Protein AF-A0AAW0MU62-F1 (afdb_monomer_lite)

Sequence (252 aa):
MSLCCSWCKFQVSEKLSIAADTELKINQAREEYRPVASRGSILYFLIVEMSVVNVMYQTSLRQFLGLFHSSMKKSARSPVTAKRISNIIGFLTHHVFCYTCRGLYEEHKLLFTLLLALKIDLQDKLISQQEVLTFVKGGASLDLNSVEPKPKRWILDQTWLNLVQLSSLTPFSSILKQVSQGERWWKAWFDLPAPEEAALPDGYENLDPFRRLLLVRSWCPDGPSLRLGVTSVLRWALPSRGPGAGPGDSLV

Structure (mmCIF, N/CA/C/O backbone):
data_AF-A0AAW0MU62-F1
#
_entry.id   AF-A0AAW0MU62-F1
#
loop_
_atom_site.group_PDB
_atom_site.id
_atom_site.type_symbol
_atom_site.label_atom_id
_atom_site.label_alt_id
_atom_site.label_comp_id
_atom_site.label_asym_id
_atom_site.label_entity_id
_atom_site.label_seq_id
_atom_site.pdbx_PDB_ins_code
_atom_site.Cartn_x
_atom_site.Cartn_y
_atom_site.Cartn_z
_atom_site.occupancy
_atom_site.B_iso_or_equiv
_atom_site.auth_seq_id
_atom_site.auth_comp_id
_atom_site.auth_asym_id
_atom_site.auth_atom_id
_atom_site.pdbx_PDB_model_num
ATOM 1 N N . MET A 1 1 ? 29.458 22.205 -55.937 1.00 55.59 1 MET A N 1
ATOM 2 C CA . MET A 1 1 ? 29.179 22.535 -54.514 1.00 55.59 1 MET A CA 1
ATOM 3 C C . MET A 1 1 ? 27.687 22.548 -54.156 1.00 55.59 1 MET A C 1
ATOM 5 O O . MET A 1 1 ? 27.362 22.103 -53.063 1.00 55.59 1 MET A O 1
ATOM 9 N N . SER A 1 2 ? 26.770 22.977 -55.035 1.00 61.38 2 SER A N 1
ATOM 10 C CA . SER A 1 2 ? 25.318 23.051 -54.749 1.00 61.38 2 SER A CA 1
ATOM 11 C C . SER A 1 2 ? 24.634 21.695 -54.491 1.00 61.38 2 SER A C 1
ATOM 13 O O . SER A 1 2 ? 23.850 21.575 -53.554 1.00 61.38 2 SER A O 1
ATOM 15 N N . LEU A 1 3 ? 24.973 20.655 -55.262 1.00 61.00 3 LEU A N 1
ATOM 16 C CA . LEU A 1 3 ? 24.385 19.310 -55.125 1.00 61.00 3 LEU A CA 1
ATOM 17 C C . LEU A 1 3 ? 24.747 18.615 -53.800 1.00 61.00 3 LEU A C 1
ATOM 19 O O . LEU A 1 3 ? 23.887 17.996 -53.185 1.00 61.00 3 LEU A O 1
ATOM 23 N N . CYS A 1 4 ? 25.981 18.782 -53.311 1.00 65.06 4 CYS A N 1
ATOM 24 C CA . CYS A 1 4 ? 26.426 18.205 -52.035 1.00 65.06 4 CYS A CA 1
ATOM 25 C C . CYS A 1 4 ? 25.700 18.842 -50.832 1.00 65.06 4 CYS A C 1
ATOM 27 O O . CYS A 1 4 ? 25.274 18.148 -49.912 1.00 65.06 4 CYS A O 1
ATOM 29 N N . CYS A 1 5 ? 25.468 20.160 -50.873 1.00 70.62 5 CYS A N 1
ATOM 30 C CA . CYS A 1 5 ? 24.705 20.858 -49.835 1.00 70.62 5 CYS A CA 1
ATOM 31 C C . CYS A 1 5 ? 23.217 20.458 -49.844 1.00 70.62 5 CYS A C 1
ATOM 33 O O . CYS A 1 5 ? 22.624 20.280 -48.782 1.00 70.62 5 CYS A O 1
ATOM 35 N N . SER A 1 6 ? 22.625 20.251 -51.028 1.00 76.62 6 SER A N 1
ATOM 36 C CA . SER A 1 6 ? 21.240 19.774 -51.153 1.00 76.62 6 SER A CA 1
ATOM 37 C C . SER A 1 6 ? 21.074 18.336 -50.643 1.00 76.62 6 SER A C 1
ATOM 39 O O . SER A 1 6 ? 20.139 18.040 -49.903 1.00 76.62 6 SER A O 1
ATOM 41 N N . TRP A 1 7 ? 22.031 17.456 -50.954 1.00 78.25 7 TRP A N 1
ATOM 42 C CA . TRP A 1 7 ? 22.032 16.075 -50.468 1.00 78.25 7 TRP A CA 1
ATOM 43 C C . TRP A 1 7 ? 22.204 16.001 -48.944 1.00 78.25 7 TRP A C 1
ATOM 45 O O . TRP A 1 7 ? 21.480 15.268 -48.278 1.00 78.25 7 TRP A O 1
ATOM 55 N N . CYS A 1 8 ? 23.074 16.839 -48.369 1.00 80.06 8 CYS A N 1
ATOM 56 C CA . CYS A 1 8 ? 23.215 16.963 -46.918 1.00 80.06 8 CYS A CA 1
ATOM 57 C C . CYS A 1 8 ? 21.916 17.453 -46.255 1.00 80.06 8 CYS A C 1
ATOM 59 O O . CYS A 1 8 ? 21.482 16.878 -45.260 1.00 80.06 8 CYS A O 1
ATOM 61 N N . LYS A 1 9 ? 21.235 18.455 -46.833 1.00 84.25 9 LYS A N 1
ATOM 62 C CA . LYS A 1 9 ? 19.925 18.915 -46.334 1.00 84.25 9 LYS A CA 1
ATOM 63 C C . LYS A 1 9 ? 18.870 17.809 -46.366 1.00 84.25 9 LYS A C 1
ATOM 65 O O . LYS A 1 9 ? 18.149 17.652 -45.385 1.00 84.25 9 LYS A O 1
ATOM 70 N N . PHE A 1 10 ? 18.804 17.034 -47.449 1.00 87.38 10 PHE A N 1
ATOM 71 C CA . PHE A 1 10 ? 17.888 15.898 -47.553 1.00 87.38 10 PHE A CA 1
ATOM 72 C C . PHE A 1 10 ? 18.193 14.831 -46.491 1.00 87.38 10 PHE A C 1
ATOM 74 O O . PHE A 1 10 ? 17.297 14.448 -45.745 1.00 87.38 10 PHE A O 1
ATOM 81 N N . GLN A 1 11 ? 19.462 14.441 -46.330 1.00 88.75 11 GLN A N 1
ATOM 82 C CA . GLN A 1 11 ? 19.872 13.477 -45.302 1.00 88.75 11 GLN A CA 1
ATOM 83 C C . GLN A 1 11 ? 19.595 13.959 -43.875 1.00 88.75 11 GLN A C 1
ATOM 85 O O . GLN A 1 11 ? 19.216 13.162 -43.019 1.00 88.75 11 GLN A O 1
ATOM 90 N N . VAL A 1 12 ? 19.800 15.247 -43.589 1.00 88.81 12 VAL A N 1
ATOM 91 C CA . VAL A 1 12 ? 19.488 15.820 -42.274 1.00 88.81 12 VAL A CA 1
ATOM 92 C C . VAL A 1 12 ? 17.978 15.816 -42.042 1.00 88.81 12 VAL A C 1
ATOM 94 O O . VAL A 1 12 ? 17.541 15.380 -40.982 1.00 88.81 12 VAL A O 1
ATOM 97 N N . SER A 1 13 ? 17.178 16.223 -43.030 1.00 91.19 13 SER A N 1
ATOM 98 C CA . SER A 1 13 ? 15.713 16.210 -42.929 1.00 91.19 13 SER A CA 1
ATOM 99 C C . SER A 1 13 ? 15.158 14.799 -42.718 1.00 91.19 13 SER A C 1
ATOM 101 O O . SER A 1 13 ? 14.285 14.601 -41.878 1.00 91.19 13 SER A O 1
ATOM 103 N N . GLU A 1 14 ? 15.682 13.810 -43.442 1.00 92.69 14 GLU A N 1
ATOM 104 C CA . GLU A 1 14 ? 15.281 12.408 -43.307 1.00 92.69 14 GLU A CA 1
ATOM 105 C C . GLU A 1 14 ? 15.653 11.853 -41.925 1.00 92.69 14 GLU A C 1
ATOM 107 O O . GLU A 1 14 ? 14.818 11.255 -41.246 1.00 92.69 14 GLU A O 1
ATOM 112 N N . LYS A 1 15 ? 16.873 12.128 -41.441 1.00 91.44 15 LYS A N 1
ATOM 113 C CA . LYS A 1 15 ? 17.301 11.729 -40.090 1.00 91.44 15 LYS A CA 1
ATOM 114 C C . LYS A 1 15 ? 16.475 12.388 -38.989 1.00 91.44 15 LYS A C 1
ATOM 116 O O . LYS A 1 15 ? 16.187 11.730 -37.994 1.00 91.44 15 LYS A O 1
ATOM 121 N N . LEU A 1 16 ? 16.083 13.652 -39.158 1.00 92.75 16 LEU A N 1
ATOM 122 C CA . LEU A 1 16 ? 15.195 14.344 -38.220 1.00 92.75 16 LEU A CA 1
ATOM 123 C C . LEU A 1 16 ? 13.798 13.712 -38.205 1.00 92.75 16 LEU A C 1
ATOM 125 O O . LEU A 1 16 ? 13.244 13.510 -37.127 1.00 92.75 16 LEU A O 1
ATOM 129 N N . SER A 1 17 ? 13.266 13.327 -39.369 1.00 92.88 17 SER A N 1
ATOM 130 C CA . SER A 1 17 ? 11.985 12.614 -39.462 1.00 92.88 17 SER A CA 1
ATOM 131 C C . SER A 1 17 ? 12.039 11.255 -38.757 1.00 92.88 17 SER A C 1
ATOM 133 O O . SER A 1 17 ? 11.181 10.952 -37.932 1.00 92.88 17 SER A O 1
ATOM 135 N N . ILE A 1 18 ? 13.081 10.456 -39.014 1.00 92.88 18 ILE A N 1
ATOM 136 C CA . ILE A 1 18 ? 13.259 9.139 -38.377 1.00 92.88 18 ILE A CA 1
ATOM 137 C C . ILE A 1 18 ? 13.441 9.281 -36.860 1.00 92.88 18 ILE A C 1
ATOM 139 O O . ILE A 1 18 ? 12.923 8.466 -36.092 1.00 92.88 18 ILE A O 1
ATOM 143 N N . ALA A 1 19 ? 14.175 10.305 -36.414 1.00 92.94 19 ALA A N 1
ATOM 144 C CA . ALA A 1 19 ? 14.359 10.586 -34.995 1.00 92.94 19 ALA A CA 1
ATOM 145 C C . ALA A 1 19 ? 13.026 10.923 -34.312 1.00 92.94 19 ALA A C 1
ATOM 147 O O . ALA A 1 19 ? 12.750 10.358 -33.255 1.00 92.94 19 ALA A O 1
ATOM 148 N N . ALA A 1 20 ? 12.181 11.749 -34.938 1.00 93.94 20 ALA A N 1
ATOM 149 C CA . ALA A 1 20 ? 10.856 12.087 -34.419 1.00 93.94 20 ALA A CA 1
ATOM 150 C C . ALA A 1 20 ? 9.946 10.848 -34.307 1.00 93.94 20 ALA A C 1
ATOM 152 O O . ALA A 1 20 ? 9.343 10.609 -33.259 1.00 93.94 20 ALA A O 1
ATOM 153 N N . ASP A 1 21 ? 9.913 9.994 -35.334 1.00 93.81 21 ASP A N 1
ATOM 154 C CA . ASP A 1 21 ? 9.133 8.748 -35.299 1.00 93.81 21 ASP A CA 1
ATOM 155 C C . ASP A 1 21 ? 9.643 7.770 -34.230 1.00 93.81 21 ASP A C 1
ATOM 157 O O . ASP A 1 21 ? 8.868 7.063 -33.576 1.00 93.81 21 ASP A O 1
ATOM 161 N N . THR A 1 22 ? 10.962 7.715 -34.037 1.00 93.25 22 THR A N 1
ATOM 162 C CA . THR A 1 22 ? 11.592 6.875 -33.011 1.00 93.25 22 THR A CA 1
ATOM 163 C C . THR A 1 22 ? 11.289 7.401 -31.611 1.00 93.25 22 THR A C 1
ATOM 165 O O . THR A 1 22 ? 10.984 6.613 -30.716 1.00 93.25 22 THR A O 1
ATOM 168 N N . GLU A 1 23 ? 11.309 8.719 -31.420 1.00 93.81 23 GLU A N 1
ATOM 169 C CA . GLU A 1 23 ? 10.948 9.367 -30.160 1.00 93.81 23 GLU A CA 1
ATOM 170 C C . GLU A 1 23 ? 9.500 9.054 -29.765 1.00 93.81 23 GLU A C 1
ATOM 172 O O . GLU A 1 23 ? 9.246 8.671 -28.620 1.00 93.81 23 GLU A O 1
ATOM 177 N N . LEU A 1 24 ? 8.562 9.122 -30.714 1.00 93.81 24 LEU A N 1
ATOM 178 C CA . LEU A 1 24 ? 7.163 8.763 -30.472 1.00 93.81 24 LEU A CA 1
ATOM 179 C C . LEU A 1 24 ? 7.020 7.307 -30.014 1.00 93.81 24 LEU A C 1
ATOM 181 O O . LEU A 1 24 ? 6.348 7.042 -29.015 1.00 93.81 24 LEU A O 1
ATOM 185 N N . LYS A 1 25 ? 7.702 6.369 -30.680 1.00 92.31 25 LYS A N 1
ATOM 186 C CA . LYS A 1 25 ? 7.694 4.945 -30.296 1.00 92.31 25 LYS A CA 1
ATOM 187 C C . LYS A 1 25 ? 8.308 4.715 -28.914 1.00 92.31 25 LYS A C 1
ATOM 189 O O . LYS A 1 25 ? 7.786 3.921 -28.133 1.00 92.31 25 LYS A O 1
ATOM 194 N N . ILE A 1 26 ? 9.394 5.420 -28.585 1.00 92.94 26 ILE A N 1
ATOM 195 C CA . ILE A 1 26 ? 10.018 5.357 -27.257 1.00 92.94 26 ILE A CA 1
ATOM 196 C C . ILE A 1 26 ? 9.053 5.883 -26.196 1.00 92.94 26 ILE A C 1
ATOM 198 O O . ILE A 1 26 ? 8.894 5.250 -25.155 1.00 92.94 26 ILE A O 1
ATOM 202 N N . ASN A 1 27 ? 8.391 7.011 -26.447 1.00 94.38 27 ASN A N 1
ATOM 203 C CA . ASN A 1 27 ? 7.457 7.595 -25.491 1.00 94.38 27 ASN A CA 1
ATOM 204 C C . ASN A 1 27 ? 6.240 6.692 -25.264 1.00 94.38 27 ASN A C 1
ATOM 206 O O . ASN A 1 27 ? 5.873 6.468 -24.114 1.00 94.38 27 ASN A O 1
ATOM 210 N N . GLN A 1 28 ? 5.691 6.079 -26.314 1.00 92.25 28 GLN A N 1
ATOM 211 C CA . GLN A 1 28 ? 4.628 5.075 -26.183 1.00 92.25 28 GLN A CA 1
ATOM 212 C C . GLN A 1 28 ? 5.069 3.896 -25.306 1.00 92.25 28 GLN A C 1
ATOM 214 O O . GLN A 1 28 ? 4.408 3.578 -24.317 1.00 92.25 28 GLN A O 1
ATOM 219 N N . ALA A 1 29 ? 6.239 3.313 -25.587 1.00 89.19 29 ALA A N 1
ATOM 220 C CA . ALA A 1 29 ? 6.777 2.224 -24.774 1.00 89.19 29 ALA A CA 1
ATOM 221 C C . ALA A 1 29 ? 7.037 2.653 -23.315 1.00 89.19 29 ALA A C 1
ATOM 223 O O . ALA A 1 29 ? 6.817 1.877 -22.386 1.00 89.19 29 ALA A O 1
ATOM 224 N N . ARG A 1 30 ? 7.478 3.892 -23.068 1.00 92.25 30 ARG A N 1
ATOM 225 C CA . ARG A 1 30 ? 7.685 4.410 -21.703 1.00 92.25 30 ARG A CA 1
ATOM 226 C C . ARG A 1 30 ? 6.381 4.493 -20.917 1.00 92.25 30 ARG A C 1
ATOM 228 O O . ARG A 1 30 ? 6.375 4.126 -19.742 1.00 92.25 30 ARG A O 1
ATOM 235 N N . GLU A 1 31 ? 5.299 4.941 -21.547 1.00 92.25 31 GLU A N 1
ATOM 236 C CA . GLU A 1 31 ? 3.987 5.016 -20.902 1.00 92.25 31 GLU A CA 1
ATOM 237 C C . GLU A 1 31 ? 3.424 3.630 -20.580 1.00 92.25 31 GLU A C 1
ATOM 239 O O . GLU A 1 31 ? 2.926 3.417 -19.475 1.00 92.25 31 GLU A O 1
ATOM 244 N N . GLU A 1 32 ? 3.591 2.655 -21.476 1.00 91.50 32 GLU A N 1
ATOM 245 C CA . GLU A 1 32 ? 3.148 1.276 -21.236 1.00 91.50 32 GLU A CA 1
ATOM 246 C C . GLU A 1 32 ? 3.820 0.646 -20.006 1.00 91.50 32 GLU A C 1
ATOM 248 O O . GLU A 1 32 ? 3.164 -0.029 -19.213 1.00 91.50 32 GLU A O 1
ATOM 253 N N . TYR A 1 33 ? 5.121 0.882 -19.804 1.00 92.12 33 TYR A N 1
ATOM 254 C CA . TYR A 1 33 ? 5.877 0.315 -18.679 1.00 92.12 33 TYR A CA 1
ATOM 255 C C . TYR A 1 33 ? 5.877 1.188 -17.415 1.00 92.12 33 TYR A C 1
ATOM 257 O O . TYR A 1 33 ? 6.359 0.740 -16.366 1.00 92.12 33 TYR A O 1
ATOM 265 N N . ARG A 1 34 ? 5.292 2.391 -17.462 1.00 92.69 34 ARG A N 1
ATOM 266 C CA . ARG A 1 34 ? 5.117 3.284 -16.306 1.00 92.69 34 ARG A CA 1
ATOM 267 C C . ARG A 1 34 ? 4.588 2.582 -15.040 1.00 92.69 34 ARG A C 1
ATOM 269 O O . ARG A 1 34 ? 5.208 2.780 -13.994 1.00 92.69 34 ARG A O 1
ATOM 276 N N . PRO A 1 35 ? 3.550 1.715 -15.071 1.00 92.12 35 PRO A N 1
ATOM 277 C CA . PRO A 1 35 ? 3.070 1.022 -13.867 1.00 92.12 35 PRO A CA 1
ATOM 278 C C . PRO A 1 35 ? 4.126 0.139 -13.182 1.00 92.12 35 PRO A C 1
ATOM 280 O O . PRO A 1 35 ? 4.116 0.013 -11.956 1.00 92.12 35 PRO A O 1
ATOM 283 N N . VAL A 1 36 ? 5.074 -0.437 -13.933 1.00 93.06 36 VAL A N 1
ATOM 284 C CA . VAL A 1 36 ? 6.180 -1.225 -13.358 1.00 93.06 36 VAL A CA 1
ATOM 285 C C . VAL A 1 36 ? 7.113 -0.323 -12.550 1.00 93.06 36 VAL A C 1
ATOM 287 O O . VAL A 1 36 ? 7.515 -0.680 -11.441 1.00 93.06 36 VAL A O 1
ATOM 290 N N . ALA A 1 37 ? 7.432 0.858 -13.085 1.00 92.81 37 ALA A N 1
ATOM 291 C CA . ALA A 1 37 ? 8.252 1.849 -12.397 1.00 92.81 37 ALA A CA 1
ATOM 292 C C . ALA A 1 37 ? 7.542 2.401 -11.151 1.00 92.81 37 ALA A C 1
ATOM 294 O O . ALA A 1 37 ? 8.162 2.491 -10.091 1.00 92.81 37 ALA A O 1
ATOM 295 N N . SER A 1 38 ? 6.238 2.688 -11.242 1.00 93.06 38 SER A N 1
ATOM 296 C CA . SER A 1 38 ? 5.423 3.118 -10.097 1.00 93.06 38 SER A CA 1
ATOM 297 C C . SER A 1 38 ? 5.421 2.079 -8.974 1.00 93.06 38 SER A C 1
ATOM 299 O O . SER A 1 38 ? 5.714 2.424 -7.829 1.00 93.06 38 SER A O 1
ATOM 301 N N . ARG A 1 39 ? 5.189 0.794 -9.291 1.00 92.75 39 ARG A N 1
ATOM 302 C CA . ARG A 1 39 ? 5.246 -0.281 -8.287 1.00 92.75 39 ARG A CA 1
ATOM 303 C C . ARG A 1 39 ? 6.649 -0.412 -7.685 1.00 92.75 39 ARG A C 1
ATOM 305 O O . ARG A 1 39 ? 6.782 -0.529 -6.471 1.00 92.75 39 ARG A O 1
ATOM 312 N N . GLY A 1 40 ? 7.699 -0.354 -8.508 1.00 93.81 40 GLY A N 1
ATOM 313 C CA . GLY A 1 40 ? 9.086 -0.405 -8.037 1.00 93.81 40 GLY A CA 1
ATOM 314 C C . GLY A 1 40 ? 9.437 0.739 -7.081 1.00 93.81 40 GLY A C 1
ATOM 315 O O . GLY A 1 40 ? 10.076 0.507 -6.058 1.00 93.81 40 GLY A O 1
ATOM 316 N N . SER A 1 41 ? 8.970 1.954 -7.371 1.00 94.31 41 SER A N 1
ATOM 317 C CA . SER A 1 41 ? 9.165 3.117 -6.501 1.00 94.31 41 SER A CA 1
ATOM 318 C C . SER A 1 41 ? 8.523 2.916 -5.128 1.00 94.31 41 SER A C 1
ATOM 320 O O . SER A 1 41 ? 9.180 3.164 -4.120 1.00 94.31 41 SER A O 1
ATOM 322 N N . ILE A 1 42 ? 7.288 2.411 -5.078 1.00 93.12 42 ILE A N 1
ATOM 323 C CA . ILE A 1 42 ? 6.580 2.139 -3.817 1.00 93.12 42 ILE A CA 1
ATOM 324 C C . ILE A 1 42 ? 7.311 1.080 -2.989 1.00 93.12 42 ILE A C 1
ATOM 326 O O . ILE A 1 42 ? 7.508 1.272 -1.792 1.00 93.12 42 ILE A O 1
ATOM 330 N N . LEU A 1 43 ? 7.769 -0.003 -3.625 1.00 93.12 43 LEU A N 1
ATOM 331 C CA . LEU A 1 43 ? 8.532 -1.055 -2.949 1.00 93.12 43 LEU A CA 1
ATOM 332 C C . LEU A 1 43 ? 9.851 -0.531 -2.365 1.00 93.12 43 LEU A C 1
ATOM 334 O O . LEU A 1 43 ? 10.201 -0.877 -1.240 1.00 93.12 43 LEU A O 1
ATOM 338 N N . TYR A 1 44 ? 10.577 0.308 -3.108 1.00 94.25 44 TYR A N 1
ATOM 339 C CA . TYR A 1 44 ? 11.822 0.898 -2.618 1.00 94.25 44 TYR A CA 1
ATOM 340 C C . TYR A 1 44 ? 11.580 1.839 -1.437 1.00 94.25 44 TYR A C 1
ATOM 342 O O . TYR A 1 44 ? 12.239 1.699 -0.409 1.00 94.25 44 TYR A O 1
ATOM 350 N N . PHE A 1 45 ? 10.619 2.762 -1.554 1.00 93.75 45 PHE A N 1
ATOM 351 C CA . PHE A 1 45 ? 10.300 3.684 -0.464 1.00 93.75 45 PHE A CA 1
ATOM 352 C C . PHE A 1 45 ? 9.826 2.946 0.786 1.00 93.75 45 PHE A C 1
ATOM 354 O O . PHE A 1 45 ? 10.255 3.299 1.877 1.00 93.75 45 PHE A O 1
ATOM 361 N N . LEU A 1 46 ? 9.048 1.872 0.637 1.00 92.56 46 LEU A N 1
ATOM 362 C CA . LEU A 1 46 ? 8.670 1.016 1.759 1.00 92.56 46 LEU A CA 1
ATOM 363 C C . LEU A 1 46 ? 9.894 0.405 2.466 1.00 92.56 46 LEU A C 1
ATOM 365 O O . LEU A 1 46 ? 9.958 0.409 3.690 1.00 92.56 46 LEU A O 1
ATOM 369 N N . ILE A 1 47 ? 10.878 -0.110 1.719 1.00 92.00 47 ILE A N 1
ATOM 370 C CA . ILE A 1 47 ? 12.106 -0.669 2.315 1.00 92.00 47 ILE A CA 1
ATOM 371 C C . ILE A 1 47 ? 12.896 0.413 3.053 1.00 92.00 47 ILE A C 1
ATOM 373 O O . ILE A 1 47 ? 13.415 0.160 4.135 1.00 92.00 47 ILE A O 1
ATOM 377 N N . VAL A 1 48 ? 12.985 1.615 2.486 1.00 92.44 48 VAL A N 1
ATOM 378 C CA . VAL A 1 48 ? 13.668 2.740 3.136 1.00 92.44 48 VAL A CA 1
ATOM 379 C C . VAL A 1 48 ? 12.924 3.169 4.404 1.00 92.44 48 VAL A C 1
ATOM 381 O O . VAL A 1 48 ? 13.561 3.406 5.422 1.00 92.44 48 VAL A O 1
ATOM 384 N N . GLU A 1 49 ? 11.590 3.201 4.396 1.00 91.62 49 GLU A N 1
ATOM 385 C CA . GLU A 1 49 ? 10.781 3.496 5.589 1.00 91.62 49 GLU A CA 1
ATOM 386 C C . GLU A 1 49 ? 11.049 2.491 6.730 1.00 91.62 49 GLU A C 1
ATOM 388 O O . GLU A 1 49 ? 11.058 2.879 7.899 1.00 91.62 49 GLU A O 1
ATOM 393 N N . MET A 1 50 ? 11.376 1.228 6.421 1.00 90.31 50 MET A N 1
ATOM 394 C CA . MET A 1 50 ? 11.734 0.232 7.442 1.00 90.31 50 MET A CA 1
ATOM 395 C C . MET A 1 50 ? 13.014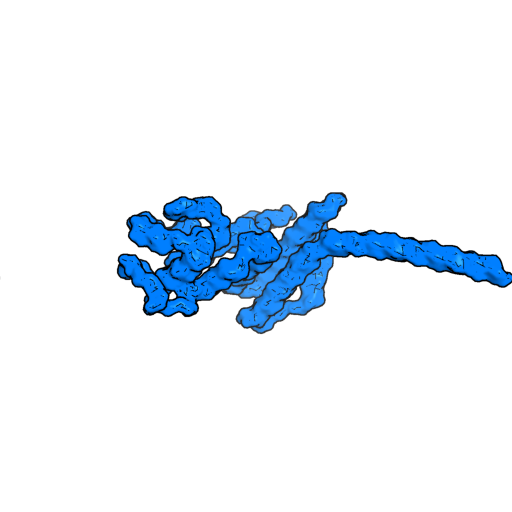 0.574 8.215 1.00 90.31 50 MET A C 1
ATOM 397 O O . MET A 1 50 ? 13.161 0.115 9.349 1.00 90.31 50 MET A O 1
ATOM 401 N N . SER A 1 51 ? 13.915 1.411 7.682 1.00 90.38 51 SER A N 1
ATOM 402 C CA . SER A 1 51 ? 15.104 1.835 8.436 1.00 90.38 51 SER A CA 1
ATOM 403 C C . SER A 1 51 ? 14.768 2.716 9.642 1.00 90.38 51 SER A C 1
ATOM 405 O O . SER A 1 51 ? 15.602 2.879 10.528 1.00 90.38 51 SER A O 1
ATOM 407 N N . VAL A 1 52 ? 13.561 3.295 9.681 1.00 90.31 52 VAL A N 1
ATOM 408 C CA . VAL A 1 52 ? 13.058 4.055 10.838 1.00 90.31 52 VAL A CA 1
ATOM 409 C C . VAL A 1 52 ? 12.694 3.118 11.992 1.00 90.31 52 VAL A C 1
ATOM 411 O O . VAL A 1 52 ? 12.852 3.492 13.149 1.00 90.31 52 VAL A O 1
ATOM 414 N N . VAL A 1 53 ? 12.244 1.894 11.691 1.00 89.44 53 VAL A N 1
ATOM 415 C CA . VAL A 1 53 ? 11.923 0.879 12.708 1.00 89.44 53 VAL A CA 1
ATOM 416 C C . VAL A 1 53 ? 13.203 0.368 13.363 1.00 89.44 53 VAL A C 1
ATOM 418 O O . VAL A 1 53 ? 13.296 0.284 14.584 1.00 89.44 53 VAL A O 1
ATOM 421 N N . ASN A 1 54 ? 14.207 0.035 12.551 1.00 88.19 54 ASN A N 1
ATOM 422 C CA . ASN A 1 54 ? 15.520 -0.353 13.041 1.00 88.19 54 ASN A CA 1
ATOM 423 C C . ASN A 1 54 ? 16.604 0.100 12.057 1.00 88.19 54 ASN A C 1
ATOM 425 O O . ASN A 1 54 ? 16.526 -0.172 10.857 1.00 88.19 54 ASN A O 1
ATOM 429 N N . VAL A 1 55 ? 17.653 0.732 12.588 1.00 87.69 55 VAL A N 1
ATOM 430 C CA . VAL A 1 55 ? 18.796 1.249 11.817 1.00 87.69 55 VAL A CA 1
ATOM 431 C C . VAL A 1 55 ? 19.505 0.145 11.015 1.00 87.69 55 VAL A C 1
ATOM 433 O O . VAL A 1 55 ? 20.109 0.430 9.986 1.00 87.69 55 VAL A O 1
ATOM 436 N N . MET A 1 56 ? 19.396 -1.123 11.419 1.00 87.88 56 MET A N 1
ATOM 437 C CA . MET A 1 56 ? 19.974 -2.263 10.698 1.00 87.88 56 MET A CA 1
ATOM 438 C C . MET A 1 56 ? 19.316 -2.542 9.337 1.00 87.88 56 MET A C 1
ATOM 440 O O . MET A 1 56 ? 19.936 -3.182 8.492 1.00 87.88 56 MET A O 1
ATOM 444 N N . TYR A 1 57 ? 18.092 -2.066 9.085 1.00 89.81 57 TYR A N 1
ATOM 445 C CA . TYR A 1 57 ? 17.344 -2.351 7.847 1.00 89.81 57 TYR A CA 1
ATOM 446 C C . TYR A 1 57 ? 17.703 -1.441 6.669 1.00 89.81 57 TYR A C 1
ATOM 448 O O . TYR A 1 57 ? 16.942 -1.298 5.711 1.00 89.81 57 TYR A O 1
ATOM 456 N N . GLN A 1 58 ? 18.886 -0.835 6.701 1.00 87.88 58 GLN A N 1
ATOM 457 C CA . GLN A 1 58 ? 19.368 0.011 5.622 1.00 87.88 58 GLN A CA 1
ATOM 458 C C . GLN A 1 58 ? 19.643 -0.800 4.353 1.00 87.88 58 GLN A C 1
ATOM 460 O O . GLN A 1 58 ? 20.422 -1.751 4.338 1.00 87.88 58 GLN A O 1
ATOM 465 N N . THR A 1 59 ? 19.021 -0.383 3.251 1.00 88.56 59 THR A N 1
ATOM 466 C CA . THR A 1 59 ? 19.240 -0.959 1.922 1.00 88.56 59 THR A CA 1
ATOM 467 C C . THR A 1 59 ? 19.638 0.138 0.947 1.00 88.56 59 THR A C 1
ATOM 469 O O . THR A 1 59 ? 19.010 1.192 0.886 1.00 88.56 59 THR A O 1
ATOM 472 N N . SER A 1 60 ? 20.675 -0.113 0.146 1.00 93.12 60 SER A N 1
ATOM 473 C CA . SER A 1 60 ? 21.094 0.827 -0.895 1.00 93.12 60 SER A CA 1
ATOM 474 C C . SER A 1 60 ? 20.202 0.740 -2.138 1.00 93.12 60 SER A C 1
ATOM 476 O O . SER A 1 60 ? 19.762 -0.343 -2.539 1.00 93.12 60 SER A O 1
ATOM 478 N N . LEU A 1 61 ? 20.016 1.869 -2.831 1.00 93.69 61 LEU A N 1
ATOM 479 C CA . LEU A 1 61 ? 19.310 1.900 -4.117 1.00 93.69 61 LEU A CA 1
ATOM 480 C C . LEU A 1 61 ? 19.954 0.962 -5.149 1.00 93.69 61 LEU A C 1
ATOM 482 O O . LEU A 1 61 ? 19.253 0.296 -5.905 1.00 93.69 61 LEU A O 1
ATOM 486 N N . ARG A 1 62 ? 21.289 0.851 -5.156 1.00 94.62 62 ARG A N 1
ATOM 487 C CA . ARG A 1 62 ? 22.019 -0.048 -6.064 1.00 94.62 62 ARG A CA 1
ATOM 488 C C . ARG A 1 62 ? 21.617 -1.511 -5.863 1.00 94.62 62 ARG A C 1
ATOM 490 O O . ARG A 1 62 ? 21.432 -2.229 -6.844 1.00 94.62 62 ARG A O 1
ATOM 497 N N . GLN A 1 63 ? 21.461 -1.941 -4.612 1.00 92.62 63 GLN A N 1
ATOM 498 C CA . GLN A 1 63 ? 21.013 -3.292 -4.281 1.00 92.62 63 GLN A CA 1
ATOM 499 C C . GLN A 1 63 ? 19.582 -3.530 -4.770 1.00 92.62 63 GLN A C 1
ATOM 501 O O . GLN A 1 63 ? 19.322 -4.529 -5.444 1.00 92.62 63 GLN A O 1
ATOM 506 N N . PHE A 1 64 ? 18.680 -2.575 -4.525 1.00 94.88 64 PHE A N 1
ATOM 507 C CA . PHE A 1 64 ? 17.304 -2.644 -5.015 1.00 94.88 64 PHE A CA 1
ATOM 508 C C . PHE A 1 64 ? 17.228 -2.703 -6.549 1.00 94.88 64 PHE A C 1
ATOM 510 O O . PHE A 1 64 ? 16.530 -3.555 -7.100 1.00 94.88 64 PHE A O 1
ATOM 517 N N . LEU A 1 65 ? 17.996 -1.870 -7.259 1.00 94.81 65 LEU A N 1
ATOM 518 C CA . LEU A 1 65 ? 18.071 -1.904 -8.723 1.00 94.81 65 LEU A CA 1
ATOM 519 C C . LEU A 1 65 ? 18.562 -3.265 -9.233 1.00 94.81 65 LEU A C 1
ATOM 521 O O . LEU A 1 65 ? 18.037 -3.775 -10.223 1.00 94.81 65 LEU A O 1
ATOM 525 N N . GLY A 1 66 ? 19.503 -3.907 -8.533 1.00 94.88 66 GLY A N 1
ATOM 526 C CA . GLY A 1 66 ? 19.916 -5.282 -8.824 1.00 94.88 66 GLY A CA 1
ATOM 527 C C . GLY A 1 66 ? 18.747 -6.277 -8.781 1.00 94.88 66 GLY A C 1
ATOM 528 O O . GLY A 1 66 ? 18.571 -7.072 -9.711 1.00 94.88 66 GLY A O 1
ATOM 529 N N . LEU A 1 67 ? 17.898 -6.194 -7.751 1.00 93.19 67 LEU A N 1
ATOM 530 C CA . LEU A 1 67 ? 16.685 -7.014 -7.631 1.00 93.19 67 LEU A CA 1
ATOM 531 C C . LEU A 1 67 ? 15.663 -6.683 -8.723 1.00 93.19 67 LEU A C 1
ATOM 533 O O . LEU A 1 67 ? 15.055 -7.596 -9.288 1.00 93.19 67 LEU A O 1
ATOM 537 N N . PHE A 1 68 ? 15.502 -5.403 -9.055 1.00 94.12 68 PHE A N 1
ATOM 538 C CA . PHE A 1 68 ? 14.589 -4.930 -10.092 1.00 94.12 68 PHE A CA 1
ATOM 539 C C . PHE A 1 68 ? 14.987 -5.461 -11.479 1.00 94.12 68 PHE A C 1
ATOM 541 O O . PHE A 1 68 ? 14.178 -6.078 -12.176 1.00 94.12 68 PHE A O 1
ATOM 548 N N . HIS A 1 69 ? 16.263 -5.335 -11.854 1.00 94.31 69 HIS A N 1
ATOM 549 C CA . HIS A 1 69 ? 16.791 -5.885 -13.105 1.00 94.31 69 HIS A CA 1
ATOM 550 C C . HIS A 1 69 ? 16.713 -7.415 -13.155 1.00 94.31 69 HIS A C 1
ATOM 552 O O . HIS A 1 69 ? 16.362 -7.978 -14.195 1.00 94.31 69 HIS A O 1
ATOM 558 N N . SER A 1 70 ? 17.000 -8.096 -12.041 1.00 93.56 70 SER A N 1
ATOM 559 C CA . SER A 1 70 ? 16.827 -9.550 -11.927 1.00 93.56 70 SER A CA 1
ATOM 560 C C . SER A 1 70 ? 15.368 -9.955 -12.167 1.00 93.56 70 SER A C 1
ATOM 562 O O . SER A 1 70 ? 15.101 -10.872 -12.944 1.00 93.56 70 SER A O 1
ATOM 564 N N . SER A 1 71 ? 14.416 -9.220 -11.588 1.00 91.62 71 SER A N 1
ATOM 565 C CA . SER A 1 71 ? 12.976 -9.479 -11.720 1.00 91.62 71 SER A CA 1
ATOM 566 C C . SER A 1 71 ? 12.481 -9.302 -13.155 1.00 91.62 71 SER A C 1
ATOM 568 O O . SER A 1 71 ? 11.735 -10.137 -13.672 1.00 91.62 71 SER A O 1
ATOM 570 N N . MET A 1 72 ? 12.963 -8.276 -13.860 1.00 90.62 72 MET A N 1
ATOM 571 C CA . MET A 1 72 ? 12.663 -8.099 -15.284 1.00 90.62 72 MET A CA 1
ATOM 572 C C . MET A 1 72 ? 13.216 -9.244 -16.144 1.00 90.62 72 MET A C 1
ATOM 574 O O . MET A 1 72 ? 12.540 -9.690 -17.070 1.00 90.62 72 MET A O 1
ATOM 578 N N . LYS A 1 73 ? 14.412 -9.763 -15.836 1.00 91.94 73 LYS A N 1
ATOM 579 C CA . LYS A 1 73 ? 15.027 -10.868 -16.596 1.00 91.94 73 LYS A CA 1
ATOM 580 C C . LYS A 1 73 ? 14.365 -12.225 -16.328 1.00 91.94 73 LYS A C 1
ATOM 582 O O . LYS A 1 73 ? 14.186 -12.988 -17.276 1.00 91.94 73 LYS A O 1
ATOM 587 N N . LYS A 1 74 ? 14.022 -12.521 -15.068 1.00 90.94 74 LYS A N 1
ATOM 588 C CA . LYS A 1 74 ? 13.531 -13.838 -14.610 1.00 90.94 74 LYS A CA 1
ATOM 589 C C . LYS A 1 74 ? 12.014 -14.029 -14.704 1.00 90.94 74 LYS A C 1
ATOM 591 O O . LYS A 1 74 ? 11.554 -15.164 -14.733 1.00 90.94 74 LYS A O 1
ATOM 596 N N . SER A 1 75 ? 11.235 -12.951 -14.743 1.00 91.69 75 SER A N 1
ATOM 597 C CA . SER A 1 75 ? 9.771 -13.024 -14.864 1.00 91.69 75 SER A CA 1
ATOM 598 C C . SER A 1 75 ? 9.320 -13.751 -16.140 1.00 91.69 75 SER A C 1
ATOM 600 O O . SER A 1 75 ? 9.998 -13.701 -17.170 1.00 91.69 75 SER A O 1
ATOM 602 N N . ALA A 1 76 ? 8.127 -14.352 -16.110 1.00 88.62 76 ALA A N 1
ATOM 603 C CA . ALA A 1 76 ? 7.544 -15.079 -17.241 1.00 88.62 76 ALA A CA 1
ATOM 604 C C . ALA A 1 76 ? 7.301 -14.171 -18.459 1.00 88.62 76 ALA A C 1
ATOM 606 O O . ALA A 1 76 ? 6.578 -13.165 -18.378 1.00 88.62 76 ALA A O 1
ATOM 607 N N . ARG A 1 77 ? 7.926 -14.506 -19.592 1.00 89.56 77 ARG A N 1
ATOM 608 C CA . ARG A 1 77 ? 7.781 -13.762 -20.851 1.00 89.56 77 ARG A CA 1
ATOM 609 C C . ARG A 1 77 ? 6.387 -13.996 -21.438 1.00 89.56 77 ARG A C 1
ATOM 611 O O . ARG A 1 77 ? 5.829 -15.077 -21.306 1.00 89.56 77 ARG A O 1
ATOM 618 N N . SER A 1 78 ? 5.826 -12.971 -22.068 1.00 89.44 78 SER A N 1
ATOM 619 C CA . SER A 1 78 ? 4.518 -13.026 -22.723 1.00 89.44 78 SER A CA 1
ATOM 620 C C . SER A 1 78 ? 4.555 -12.135 -23.966 1.00 89.44 78 SER A C 1
ATOM 622 O O . SER A 1 78 ? 5.138 -11.053 -23.877 1.00 89.44 78 SER A O 1
ATOM 624 N N . PRO A 1 79 ? 3.948 -12.555 -25.092 1.00 87.31 79 PRO A N 1
ATOM 625 C CA . PRO A 1 79 ? 3.841 -11.728 -26.294 1.00 87.31 79 PRO A CA 1
ATOM 626 C C . PRO A 1 79 ? 2.877 -10.548 -26.099 1.00 87.31 79 PRO A C 1
ATOM 628 O O . PRO A 1 79 ? 3.026 -9.516 -26.738 1.00 87.31 79 PRO A O 1
ATOM 631 N N . VAL A 1 80 ? 1.909 -10.678 -25.182 1.00 91.62 80 VAL A N 1
ATOM 632 C CA . VAL A 1 80 ? 0.997 -9.591 -24.805 1.00 91.62 80 VAL A CA 1
ATOM 633 C C . VAL A 1 80 ? 1.674 -8.700 -23.764 1.00 91.62 80 VAL A C 1
ATOM 635 O O . VAL A 1 80 ? 1.936 -9.169 -22.647 1.00 91.62 80 VAL A O 1
ATOM 638 N N . THR A 1 81 ? 1.910 -7.427 -24.104 1.00 88.75 81 THR A N 1
A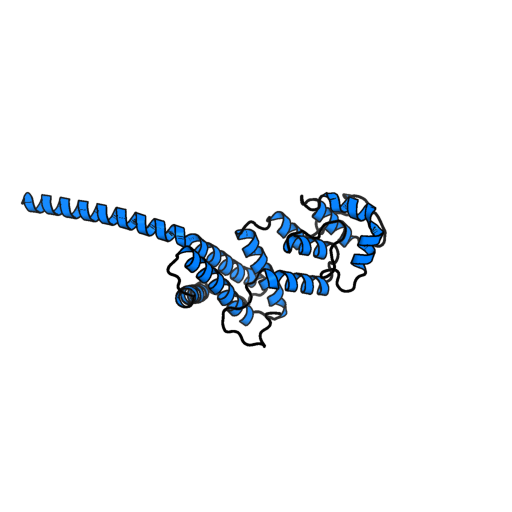TOM 639 C CA . THR A 1 81 ? 2.607 -6.447 -23.249 1.00 88.75 81 THR A CA 1
ATOM 640 C C . THR A 1 81 ? 1.927 -6.265 -21.894 1.00 88.75 81 THR A C 1
ATOM 642 O O . THR A 1 81 ? 2.586 -6.371 -20.863 1.00 88.75 81 THR A O 1
ATOM 645 N N . ALA A 1 82 ? 0.600 -6.115 -21.857 1.00 90.06 82 ALA A N 1
ATOM 646 C CA . ALA A 1 82 ? -0.151 -5.968 -20.605 1.00 90.06 82 ALA A CA 1
ATOM 647 C C . ALA A 1 82 ? 0.038 -7.166 -19.650 1.00 90.06 82 ALA A C 1
ATOM 649 O O . ALA A 1 82 ? 0.320 -7.000 -18.462 1.00 90.06 82 ALA A O 1
ATOM 650 N N . LYS A 1 83 ? -0.025 -8.397 -20.179 1.00 90.31 83 LYS A N 1
ATOM 651 C CA . LYS A 1 83 ? 0.212 -9.620 -19.393 1.00 90.31 83 LYS A CA 1
ATOM 652 C C . LYS A 1 83 ? 1.668 -9.719 -18.934 1.00 90.31 83 LYS A C 1
ATOM 654 O O . LYS A 1 83 ? 1.939 -10.128 -17.809 1.00 90.31 83 LYS A O 1
ATOM 659 N N . ARG A 1 84 ? 2.616 -9.301 -19.778 1.00 92.06 84 ARG A N 1
ATOM 660 C CA . ARG A 1 84 ? 4.037 -9.227 -19.418 1.00 92.06 84 ARG A CA 1
ATOM 661 C C . ARG A 1 84 ? 4.274 -8.250 -18.263 1.00 92.06 84 ARG A C 1
ATOM 663 O O . ARG A 1 84 ? 4.998 -8.603 -17.337 1.00 92.06 84 ARG A O 1
ATOM 670 N N . ILE A 1 85 ? 3.651 -7.074 -18.296 1.00 92.31 85 ILE A N 1
ATOM 671 C CA . ILE A 1 85 ? 3.715 -6.064 -17.230 1.00 92.31 85 ILE A CA 1
ATOM 672 C C . ILE A 1 85 ? 3.193 -6.640 -15.910 1.00 92.31 85 ILE A C 1
ATOM 674 O O . ILE A 1 85 ? 3.897 -6.573 -14.904 1.00 92.31 85 ILE A O 1
ATOM 678 N N . SER A 1 86 ? 2.018 -7.277 -15.923 1.00 90.81 86 SER A N 1
ATOM 679 C CA . SER A 1 86 ? 1.447 -7.925 -14.734 1.00 90.81 86 SER A CA 1
ATOM 680 C C . SER A 1 86 ? 2.374 -9.010 -14.163 1.00 90.81 86 SER A C 1
ATOM 682 O O . SER A 1 86 ? 2.661 -9.012 -12.966 1.00 90.81 86 SER A O 1
ATOM 684 N N . ASN A 1 87 ? 2.955 -9.857 -15.022 1.00 90.25 87 ASN A N 1
ATOM 685 C CA . ASN A 1 87 ? 3.925 -10.876 -14.605 1.00 90.25 87 ASN A CA 1
ATOM 686 C C . ASN A 1 87 ? 5.186 -10.269 -13.969 1.00 90.25 87 ASN A C 1
ATOM 688 O O . ASN A 1 87 ? 5.701 -10.809 -12.990 1.00 90.25 87 ASN A O 1
ATOM 692 N N . ILE A 1 88 ? 5.711 -9.174 -14.535 1.00 92.44 88 ILE A N 1
ATOM 693 C CA . ILE A 1 88 ? 6.878 -8.474 -13.980 1.00 92.44 88 ILE A CA 1
ATOM 694 C C . ILE A 1 88 ? 6.530 -7.906 -12.607 1.00 92.44 88 ILE A C 1
ATOM 696 O O . ILE A 1 88 ? 7.303 -8.101 -11.675 1.00 92.44 88 ILE A O 1
ATOM 700 N N . ILE A 1 89 ? 5.378 -7.244 -12.474 1.00 91.44 89 ILE A N 1
ATOM 701 C CA . ILE A 1 89 ? 4.911 -6.657 -11.213 1.00 91.44 89 ILE A CA 1
ATOM 702 C C . ILE A 1 89 ? 4.755 -7.738 -10.141 1.00 91.44 89 ILE A C 1
ATOM 704 O O . ILE A 1 89 ? 5.329 -7.601 -9.064 1.00 91.44 89 ILE A O 1
ATOM 708 N N . GLY A 1 90 ? 4.053 -8.833 -10.442 1.00 89.00 90 GLY A N 1
ATOM 709 C CA . GLY A 1 90 ? 3.853 -9.929 -9.492 1.00 89.00 90 GLY A CA 1
ATOM 710 C C . GLY A 1 90 ? 5.170 -10.570 -9.049 1.00 89.00 90 GLY A C 1
ATOM 711 O O . GLY A 1 90 ? 5.408 -10.743 -7.852 1.00 89.00 90 GLY A O 1
ATOM 712 N N . PHE A 1 91 ? 6.070 -10.857 -9.998 1.00 91.38 91 PHE A N 1
ATOM 713 C CA . PHE A 1 91 ? 7.380 -11.425 -9.678 1.00 91.38 91 PHE A CA 1
ATOM 714 C C . PHE A 1 91 ? 8.249 -10.450 -8.877 1.00 91.38 91 PHE A C 1
ATOM 716 O O . PHE A 1 91 ? 8.901 -10.865 -7.924 1.00 91.38 91 PHE A O 1
ATOM 723 N N . LEU A 1 92 ? 8.258 -9.164 -9.242 1.00 91.94 92 LEU A N 1
ATOM 724 C CA . LEU A 1 92 ? 9.016 -8.129 -8.542 1.00 91.94 92 LEU A CA 1
ATOM 725 C C . LEU A 1 92 ? 8.555 -8.001 -7.089 1.00 91.94 92 LEU A C 1
ATOM 727 O O . LEU A 1 92 ? 9.397 -8.041 -6.197 1.00 91.94 92 LEU A O 1
ATOM 731 N N . THR A 1 93 ? 7.245 -7.892 -6.850 1.00 91.31 93 THR A N 1
ATOM 732 C CA . THR A 1 93 ? 6.680 -7.794 -5.497 1.00 91.31 93 THR A CA 1
ATOM 733 C C . THR A 1 93 ? 7.092 -8.992 -4.648 1.00 91.31 93 THR A C 1
ATOM 735 O O . THR A 1 93 ? 7.607 -8.808 -3.549 1.00 91.31 93 THR A O 1
ATOM 738 N N . HIS A 1 94 ? 6.955 -10.212 -5.175 1.00 89.00 94 HIS A N 1
ATOM 739 C CA . HIS A 1 94 ? 7.341 -11.426 -4.454 1.00 89.00 94 HIS A CA 1
ATOM 740 C C . HIS A 1 94 ? 8.855 -11.508 -4.204 1.00 89.00 94 HIS A C 1
ATOM 742 O O . HIS A 1 94 ? 9.293 -11.790 -3.093 1.00 89.00 94 HIS A O 1
ATOM 748 N N . HIS A 1 95 ? 9.670 -11.225 -5.221 1.00 90.25 95 HIS A N 1
ATOM 749 C CA . HIS A 1 95 ? 11.125 -11.300 -5.120 1.00 90.25 95 HIS A CA 1
ATOM 750 C C . HIS A 1 95 ? 11.680 -10.278 -4.122 1.00 90.25 95 HIS A C 1
ATOM 752 O O . HIS A 1 95 ? 12.550 -10.614 -3.319 1.00 90.25 95 HIS A O 1
ATOM 758 N N . VAL A 1 96 ? 11.155 -9.051 -4.139 1.00 91.94 96 VAL A N 1
ATOM 759 C CA . VAL A 1 96 ? 11.509 -8.008 -3.172 1.00 91.94 96 VAL A CA 1
ATOM 760 C C . VAL A 1 96 ? 11.033 -8.385 -1.771 1.00 91.94 96 VAL A C 1
ATOM 762 O O . VAL A 1 96 ? 11.816 -8.291 -0.832 1.00 91.94 96 VAL A O 1
ATOM 765 N N . PHE A 1 97 ? 9.801 -8.875 -1.630 1.00 90.44 97 PHE A N 1
ATOM 766 C CA . PHE A 1 97 ? 9.266 -9.335 -0.350 1.00 90.44 97 PHE A CA 1
ATOM 767 C C . PHE A 1 97 ? 10.144 -10.426 0.279 1.00 90.44 97 PHE A C 1
ATOM 769 O O . PHE A 1 97 ? 10.629 -10.255 1.394 1.00 90.44 97 PHE A O 1
ATOM 776 N N . CYS A 1 98 ? 10.443 -11.501 -0.457 1.00 89.00 98 CYS A N 1
ATOM 777 C CA . CYS A 1 98 ? 11.303 -12.576 0.038 1.00 89.00 98 CYS A CA 1
ATOM 778 C C . CYS A 1 98 ? 12.715 -12.087 0.370 1.00 89.00 98 CYS A C 1
ATOM 780 O O . CYS A 1 98 ? 13.306 -12.544 1.346 1.00 89.00 98 CYS A O 1
ATOM 782 N N . TYR A 1 99 ? 13.270 -11.178 -0.434 1.00 90.88 99 TYR A N 1
ATOM 783 C CA . TYR A 1 99 ? 14.589 -10.612 -0.175 1.00 90.88 99 TYR A CA 1
ATOM 784 C C . TYR A 1 99 ? 14.614 -9.812 1.133 1.00 90.88 99 TYR A C 1
ATOM 786 O O . TYR A 1 99 ? 15.491 -10.035 1.964 1.00 90.88 99 TYR A O 1
ATOM 794 N N . THR A 1 100 ? 13.634 -8.933 1.344 1.00 90.31 100 THR A N 1
ATOM 795 C CA . THR A 1 100 ? 13.547 -8.105 2.551 1.00 90.31 100 THR A CA 1
ATOM 796 C C . THR A 1 100 ? 13.237 -8.952 3.784 1.00 90.31 100 THR A C 1
ATOM 798 O O . THR A 1 100 ? 13.927 -8.830 4.791 1.00 90.31 100 THR A O 1
ATOM 801 N N . CYS A 1 101 ? 12.284 -9.887 3.708 1.00 87.88 101 CYS A N 1
ATOM 802 C CA . CYS A 1 101 ? 11.932 -10.762 4.831 1.00 87.88 101 CYS A CA 1
ATOM 803 C C . CYS A 1 101 ? 13.091 -11.644 5.312 1.00 87.88 101 CYS A C 1
ATOM 805 O O . CYS A 1 101 ? 13.125 -11.989 6.488 1.00 87.88 101 CYS A O 1
ATOM 807 N N . ARG A 1 102 ? 14.060 -11.984 4.449 1.00 87.88 102 ARG A N 1
ATOM 808 C CA . ARG A 1 102 ? 15.285 -12.695 4.863 1.00 87.88 102 ARG A CA 1
ATOM 809 C C . ARG A 1 102 ? 16.200 -11.853 5.756 1.00 87.88 102 ARG A C 1
ATOM 811 O O . ARG A 1 102 ? 16.961 -12.427 6.523 1.00 87.88 102 ARG A O 1
ATOM 818 N N . GLY A 1 103 ? 16.151 -10.527 5.633 1.00 88.06 103 GLY A N 1
ATOM 819 C CA . GLY A 1 103 ? 16.945 -9.597 6.442 1.00 88.06 103 GLY A CA 1
ATOM 820 C C . GLY A 1 103 ? 16.210 -9.032 7.663 1.00 88.06 103 GLY A C 1
ATOM 821 O O . GLY A 1 103 ? 16.840 -8.382 8.493 1.00 88.06 103 GLY A O 1
ATOM 822 N N . LEU A 1 104 ? 14.896 -9.252 7.781 1.00 89.56 104 LEU A N 1
ATOM 823 C CA . LEU A 1 104 ? 14.080 -8.753 8.891 1.00 89.56 104 LEU A CA 1
ATOM 824 C C . LEU A 1 104 ? 14.027 -9.752 10.054 1.00 89.56 104 LEU A C 1
ATOM 826 O O . LEU A 1 104 ? 13.970 -10.965 9.850 1.00 89.56 104 LEU A O 1
ATOM 830 N N . TYR A 1 105 ? 13.956 -9.223 11.279 1.00 89.06 105 TYR A N 1
ATOM 831 C CA . TYR A 1 105 ? 13.624 -10.021 12.462 1.00 89.06 105 TYR A CA 1
ATOM 832 C C . TYR A 1 105 ? 12.172 -10.498 12.389 1.00 89.06 105 TYR A C 1
ATOM 834 O O . TYR A 1 105 ? 11.324 -9.812 11.818 1.00 89.06 105 TYR A O 1
ATOM 842 N N . GLU A 1 106 ? 11.882 -11.650 13.001 1.00 86.06 106 GLU A N 1
ATOM 843 C CA . GLU A 1 106 ? 10.554 -12.280 12.975 1.00 86.06 106 GLU A CA 1
ATOM 844 C C . GLU A 1 106 ? 9.441 -11.328 13.435 1.00 86.06 106 GLU A C 1
ATOM 846 O O . GLU A 1 106 ? 8.389 -11.234 12.807 1.00 86.06 106 GLU A O 1
ATOM 851 N N . GLU A 1 107 ? 9.725 -10.538 14.470 1.00 85.94 107 GLU A N 1
ATOM 852 C CA . GLU A 1 107 ? 8.807 -9.552 15.045 1.00 85.94 107 GLU A CA 1
ATOM 853 C C . GLU A 1 107 ? 8.383 -8.470 14.038 1.00 85.94 107 GLU A C 1
ATOM 855 O O . GLU A 1 107 ? 7.244 -8.005 14.054 1.00 85.94 107 GLU A O 1
ATOM 860 N N . HIS A 1 108 ? 9.269 -8.098 13.109 1.00 87.31 108 HIS A N 1
ATOM 861 C CA . HIS A 1 108 ? 9.027 -7.026 12.141 1.00 87.31 108 HIS A CA 1
ATOM 862 C C . HIS A 1 108 ? 8.515 -7.526 10.785 1.00 87.31 108 HIS A C 1
ATOM 864 O O . HIS A 1 108 ? 8.090 -6.715 9.956 1.00 87.31 108 HIS A O 1
ATOM 870 N N . LYS A 1 109 ? 8.510 -8.843 10.537 1.00 86.56 109 LYS A N 1
ATOM 871 C CA . LYS A 1 109 ? 8.001 -9.411 9.276 1.00 86.56 109 LYS A CA 1
ATOM 872 C C . LYS A 1 109 ? 6.517 -9.124 9.091 1.00 86.56 109 LYS A C 1
ATOM 874 O O . LYS A 1 109 ? 6.108 -8.730 8.000 1.00 86.56 109 LYS A O 1
ATOM 879 N N . LEU A 1 110 ? 5.720 -9.258 10.152 1.00 84.88 110 LEU A N 1
ATOM 880 C CA . LEU A 1 110 ? 4.285 -8.973 10.096 1.00 84.88 110 LEU A CA 1
ATOM 881 C C . LEU A 1 110 ? 4.022 -7.501 9.758 1.00 84.88 110 LEU A C 1
ATOM 883 O O . LEU A 1 110 ? 3.220 -7.211 8.874 1.00 84.88 110 LEU A O 1
ATOM 887 N N . LEU A 1 111 ? 4.746 -6.588 10.415 1.00 86.31 111 LEU A N 1
ATOM 888 C CA . LEU A 1 111 ? 4.654 -5.151 10.162 1.00 86.31 111 LEU A CA 1
ATOM 889 C C . LEU A 1 111 ? 4.972 -4.827 8.699 1.00 86.31 111 LEU A C 1
ATOM 891 O O . LEU A 1 111 ? 4.194 -4.143 8.038 1.00 86.31 111 LEU A O 1
ATOM 895 N N . PHE A 1 112 ? 6.079 -5.356 8.175 1.00 89.06 112 PHE A N 1
ATOM 896 C CA . PHE A 1 112 ? 6.462 -5.144 6.780 1.00 89.06 112 PHE A CA 1
ATOM 897 C C . PHE A 1 112 ? 5.414 -5.688 5.804 1.00 89.06 112 PHE A C 1
ATOM 899 O O . PHE A 1 112 ? 5.062 -5.016 4.837 1.00 89.06 112 PHE A O 1
ATOM 906 N N . THR A 1 113 ? 4.884 -6.881 6.074 1.00 87.12 113 THR A N 1
ATOM 907 C CA . THR A 1 113 ? 3.878 -7.524 5.217 1.00 87.12 113 THR A CA 1
ATOM 908 C C . THR A 1 113 ? 2.573 -6.724 5.195 1.00 87.12 113 THR A C 1
ATOM 910 O O . THR A 1 113 ? 2.001 -6.504 4.128 1.00 87.12 113 THR A O 1
ATOM 913 N N . LEU A 1 114 ? 2.144 -6.218 6.353 1.00 85.31 114 LEU A N 1
ATOM 914 C CA . LEU A 1 114 ? 0.986 -5.335 6.480 1.00 85.31 114 LEU A CA 1
ATOM 915 C C . LEU A 1 114 ? 1.193 -4.017 5.727 1.00 85.31 114 LEU A C 1
ATOM 917 O O . LEU A 1 114 ? 0.353 -3.636 4.916 1.00 85.31 114 LEU A O 1
ATOM 921 N N . LEU A 1 115 ? 2.323 -3.339 5.943 1.00 88.19 115 LEU A N 1
ATOM 922 C CA . LEU A 1 115 ? 2.635 -2.085 5.252 1.00 88.19 115 LEU A CA 1
ATOM 923 C C . LEU A 1 115 ? 2.723 -2.274 3.732 1.00 88.19 115 LEU A C 1
ATOM 925 O O . LEU A 1 115 ? 2.259 -1.414 2.984 1.00 88.19 115 LEU A O 1
ATOM 929 N N . LEU A 1 116 ? 3.269 -3.404 3.273 1.00 89.44 116 LEU A N 1
ATOM 930 C CA . LEU A 1 116 ? 3.326 -3.755 1.857 1.00 89.44 116 LEU A CA 1
ATOM 931 C C . LEU A 1 116 ? 1.928 -3.852 1.241 1.00 89.44 116 LEU A C 1
ATOM 933 O O . LEU A 1 116 ? 1.683 -3.217 0.216 1.00 89.44 116 LEU A O 1
ATOM 937 N N . ALA A 1 117 ? 1.020 -4.604 1.866 1.00 87.06 117 ALA A N 1
ATOM 938 C CA . ALA A 1 117 ? -0.352 -4.743 1.382 1.00 87.06 117 ALA A CA 1
ATOM 939 C C . ALA A 1 117 ? -1.084 -3.393 1.358 1.00 87.06 117 ALA A C 1
ATOM 941 O O . ALA A 1 117 ? -1.628 -3.009 0.327 1.00 87.06 117 ALA A O 1
ATOM 942 N N . LEU A 1 118 ? -0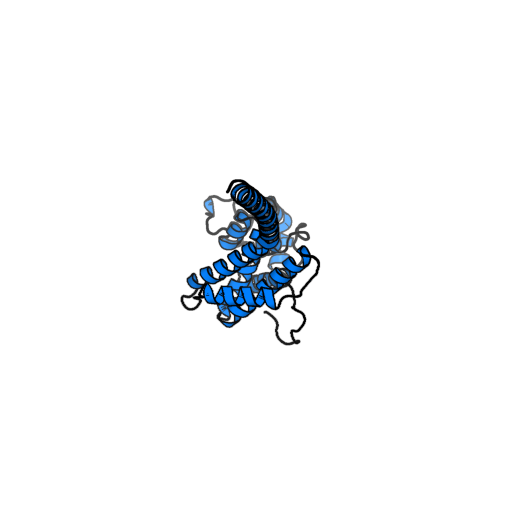.988 -2.607 2.436 1.00 86.62 118 LEU A N 1
ATOM 943 C CA . LEU A 1 118 ? -1.634 -1.292 2.509 1.00 86.62 118 LEU A CA 1
ATOM 944 C C . LEU A 1 118 ? -1.131 -0.331 1.428 1.00 86.62 118 LEU A C 1
ATOM 946 O O . LEU A 1 118 ? -1.925 0.362 0.796 1.00 86.62 118 LEU A O 1
ATOM 950 N N . LYS A 1 119 ? 0.183 -0.276 1.185 1.00 89.12 119 LYS A N 1
ATOM 951 C CA . LYS A 1 119 ? 0.757 0.597 0.147 1.00 89.12 119 LYS A CA 1
ATOM 952 C C . LYS A 1 119 ? 0.340 0.156 -1.261 1.00 89.12 119 LYS A C 1
ATOM 954 O O . LYS A 1 119 ? 0.165 1.013 -2.126 1.00 89.12 119 LYS A O 1
ATOM 959 N N . ILE A 1 120 ? 0.179 -1.149 -1.489 1.00 87.69 120 ILE A N 1
ATOM 960 C CA . ILE A 1 120 ? -0.321 -1.705 -2.753 1.00 87.69 120 ILE A CA 1
ATOM 961 C C . ILE A 1 120 ? -1.786 -1.310 -2.971 1.00 87.69 120 ILE A C 1
ATOM 963 O O . ILE A 1 120 ? -2.100 -0.730 -4.009 1.00 87.69 120 ILE A O 1
ATOM 967 N N . ASP A 1 121 ? -2.646 -1.533 -1.982 1.00 86.31 121 ASP A N 1
ATOM 968 C CA . ASP A 1 121 ? -4.084 -1.263 -2.088 1.00 86.31 121 ASP A CA 1
ATOM 969 C C . ASP A 1 121 ? -4.397 0.240 -2.179 1.00 86.31 121 ASP A C 1
ATOM 971 O O . ASP A 1 121 ? -5.328 0.651 -2.878 1.00 86.31 121 ASP A O 1
ATOM 975 N N . LEU A 1 122 ? -3.583 1.083 -1.529 1.00 87.94 122 LEU A N 1
ATOM 976 C CA . LEU A 1 122 ? -3.630 2.540 -1.686 1.00 87.94 122 LEU A CA 1
ATOM 977 C C . LEU A 1 122 ? -3.287 2.973 -3.120 1.00 87.94 122 LEU A C 1
ATOM 979 O O . LEU A 1 122 ? -3.922 3.881 -3.657 1.00 87.94 122 LEU A O 1
ATOM 983 N N . GLN A 1 123 ? -2.294 2.338 -3.753 1.00 86.50 123 GLN A N 1
ATOM 984 C CA . GLN A 1 123 ? -1.932 2.622 -5.147 1.00 86.50 123 GLN A CA 1
ATOM 985 C C . GLN A 1 123 ? -3.069 2.232 -6.098 1.00 86.50 123 GLN A C 1
ATOM 987 O O . GLN A 1 123 ? -3.374 2.974 -7.035 1.00 86.50 123 GLN A O 1
ATOM 992 N N . ASP A 1 124 ? -3.696 1.088 -5.833 1.00 84.44 124 ASP A N 1
ATOM 993 C CA . ASP A 1 124 ? -4.788 0.541 -6.637 1.00 84.44 124 ASP A CA 1
ATOM 994 C C . ASP A 1 124 ? -6.141 1.227 -6.324 1.00 84.44 124 ASP A C 1
ATOM 996 O O . ASP A 1 124 ? -7.155 0.927 -6.952 1.00 84.44 124 ASP A O 1
ATOM 1000 N N . LYS A 1 125 ? -6.142 2.223 -5.415 1.00 85.56 125 LYS A N 1
ATOM 1001 C CA . LYS A 1 125 ? -7.296 3.037 -4.982 1.00 85.56 125 LYS A CA 1
ATOM 1002 C C . LYS A 1 125 ? -8.462 2.213 -4.430 1.00 85.56 125 LYS A C 1
ATOM 1004 O O . LYS A 1 125 ? -9.604 2.668 -4.455 1.00 85.56 125 LYS A O 1
ATOM 1009 N N . LEU A 1 126 ? -8.169 1.020 -3.919 1.00 82.25 126 LEU A N 1
ATOM 1010 C CA . LEU A 1 126 ? -9.151 0.168 -3.248 1.00 82.25 126 LEU A CA 1
ATOM 1011 C C . LEU A 1 126 ? -9.484 0.708 -1.854 1.00 82.25 126 LEU A C 1
ATOM 1013 O O . LEU A 1 126 ? -10.604 0.552 -1.376 1.00 82.25 126 LEU A O 1
ATOM 1017 N N . ILE A 1 127 ? -8.506 1.366 -1.226 1.00 85.62 127 ILE A N 1
ATOM 1018 C CA . ILE A 1 127 ? -8.587 1.901 0.131 1.00 85.62 127 ILE A CA 1
ATOM 1019 C C . ILE A 1 127 ? -8.279 3.403 0.104 1.00 85.62 127 ILE A C 1
ATOM 1021 O O . ILE A 1 127 ? -7.410 3.866 -0.640 1.00 85.62 127 ILE A O 1
ATOM 1025 N N . SER A 1 128 ? -8.970 4.175 0.940 1.00 87.69 128 SER A N 1
ATOM 1026 C CA . SER A 1 128 ? -8.694 5.597 1.157 1.00 87.69 128 SER A CA 1
ATOM 1027 C C . SER A 1 128 ? -7.609 5.817 2.215 1.00 87.69 128 SER A C 1
ATOM 1029 O O . SER A 1 128 ? -7.530 5.115 3.223 1.00 87.69 128 SER A O 1
ATOM 1031 N N . GLN A 1 129 ? -6.818 6.882 2.059 1.00 86.56 129 GLN A N 1
ATOM 1032 C CA . GLN A 1 129 ? -5.855 7.306 3.080 1.00 86.56 129 GLN A CA 1
ATOM 1033 C C . GLN A 1 129 ? -6.530 7.570 4.438 1.00 86.56 129 GLN A C 1
ATOM 1035 O O . GLN A 1 129 ? -5.922 7.333 5.479 1.00 86.56 129 GLN A O 1
ATOM 1040 N N . GLN A 1 130 ? -7.793 8.010 4.445 1.00 85.44 130 GLN A N 1
ATOM 1041 C CA . GLN A 1 130 ? -8.566 8.177 5.678 1.00 85.44 130 GLN A CA 1
ATOM 1042 C C . GLN A 1 130 ? -8.838 6.839 6.376 1.00 85.44 130 GLN A C 1
ATOM 1044 O O . GLN A 1 130 ? -8.689 6.754 7.590 1.00 85.44 130 GLN A O 1
ATOM 1049 N N . GLU A 1 131 ? -9.167 5.785 5.625 1.00 85.38 131 GLU A N 1
ATOM 1050 C CA . GLU A 1 131 ? -9.404 4.448 6.182 1.00 85.38 131 GLU A CA 1
ATOM 1051 C C . GLU A 1 131 ? -8.108 3.876 6.789 1.00 85.38 131 GLU A C 1
ATOM 1053 O O . GLU A 1 131 ? -8.125 3.345 7.898 1.00 85.38 131 GLU A O 1
ATOM 1058 N N . VAL A 1 132 ? -6.960 4.068 6.126 1.00 85.75 132 VAL A N 1
ATOM 1059 C CA . VAL A 1 132 ? -5.644 3.665 6.661 1.00 85.75 132 VAL A CA 1
ATOM 1060 C C . VAL A 1 132 ? -5.271 4.458 7.915 1.00 85.75 132 VAL A C 1
ATOM 1062 O O . VAL A 1 132 ? -4.779 3.888 8.887 1.00 85.75 132 VAL A O 1
ATOM 1065 N N . LEU A 1 133 ? -5.517 5.770 7.934 1.00 84.94 133 LEU A N 1
ATOM 1066 C CA . LEU A 1 133 ? -5.262 6.590 9.120 1.00 84.94 133 LEU A CA 1
ATOM 1067 C C . LEU A 1 133 ? -6.147 6.169 10.295 1.00 84.94 133 LEU A C 1
ATOM 1069 O O . LEU A 1 133 ? -5.644 6.090 11.414 1.00 84.94 133 LEU A O 1
ATOM 1073 N N . THR A 1 134 ? -7.418 5.853 10.045 1.00 84.69 134 THR A N 1
ATOM 1074 C CA . THR A 1 134 ? -8.329 5.300 11.055 1.00 84.69 134 THR A CA 1
ATOM 1075 C C . THR A 1 134 ? -7.848 3.939 11.557 1.00 84.69 134 THR A C 1
ATOM 1077 O O . THR A 1 134 ? -7.884 3.703 12.760 1.00 84.69 134 THR A O 1
ATOM 1080 N N . PHE A 1 135 ? -7.306 3.079 10.690 1.00 84.62 135 PHE A N 1
ATOM 1081 C CA . PHE A 1 135 ? -6.716 1.799 11.099 1.00 84.62 135 PHE A CA 1
ATOM 1082 C C . PHE A 1 135 ? -5.500 1.971 12.030 1.00 84.62 135 PHE A C 1
ATOM 1084 O O . PHE A 1 135 ? -5.377 1.262 13.029 1.00 84.62 135 PHE A O 1
ATOM 1091 N N . VAL A 1 136 ? -4.603 2.915 11.718 1.00 82.56 136 VAL A N 1
ATOM 1092 C CA . VAL A 1 136 ? -3.357 3.133 12.478 1.00 82.56 136 VAL A CA 1
ATOM 1093 C C . VAL A 1 136 ? -3.601 3.905 13.776 1.00 82.56 136 VAL A C 1
ATOM 1095 O O . VAL A 1 136 ? -3.097 3.513 14.826 1.00 82.56 136 VAL A O 1
ATOM 1098 N N . LYS A 1 137 ? -4.349 5.013 13.713 1.00 79.25 137 LYS A N 1
ATOM 1099 C CA . LYS A 1 137 ? -4.585 5.898 14.865 1.00 79.25 137 LYS A CA 1
ATOM 1100 C C . LYS A 1 137 ? -5.705 5.392 15.774 1.00 79.25 137 LYS A C 1
ATOM 1102 O O . LYS A 1 137 ? -5.666 5.643 16.977 1.00 79.25 137 LYS A O 1
ATOM 1107 N N . GLY A 1 138 ? -6.701 4.704 15.213 1.00 75.44 138 GLY A N 1
ATOM 1108 C CA . GLY A 1 138 ? -7.932 4.362 15.923 1.00 75.44 138 GLY A CA 1
ATOM 1109 C C . GLY A 1 138 ? -8.609 5.596 16.527 1.00 75.44 138 GLY A C 1
ATOM 1110 O O . GLY A 1 138 ? -8.467 6.713 16.028 1.00 75.44 138 GLY A O 1
ATOM 1111 N N . GLY A 1 139 ? -9.308 5.395 17.642 1.00 65.00 139 GLY A N 1
ATOM 1112 C CA . GLY A 1 139 ? -9.948 6.448 18.431 1.00 65.00 139 GLY A CA 1
ATOM 1113 C C . GLY A 1 139 ? -9.022 7.163 19.417 1.00 65.00 139 GLY A C 1
ATOM 1114 O O . GLY A 1 139 ? -9.513 7.904 20.258 1.00 65.00 139 GLY A O 1
ATOM 1115 N N . ALA A 1 140 ? -7.699 6.967 19.349 1.00 71.19 140 ALA A N 1
ATOM 1116 C CA . ALA A 1 140 ? -6.758 7.530 20.328 1.00 71.19 140 ALA A CA 1
ATOM 1117 C C . ALA A 1 140 ? -6.676 9.070 20.309 1.00 71.19 140 ALA A C 1
ATOM 1119 O O . ALA A 1 140 ? -6.126 9.667 21.227 1.00 71.19 140 ALA A O 1
ATOM 1120 N N . SER A 1 141 ? -7.188 9.713 19.257 1.00 68.94 141 SER A N 1
ATOM 1121 C CA . SER A 1 141 ? -7.276 11.177 19.148 1.00 68.94 141 SER A CA 1
ATOM 1122 C C . SER A 1 141 ? -8.618 11.749 19.619 1.00 68.94 141 SER A C 1
ATOM 1124 O O . SER A 1 141 ? -8.801 12.960 19.542 1.00 68.94 141 SER A O 1
ATOM 1126 N N . LEU A 1 142 ? -9.563 10.903 20.044 1.00 70.06 142 LEU A N 1
ATOM 1127 C CA . LEU A 1 142 ? -10.890 11.318 20.489 1.00 70.06 142 LEU A CA 1
ATOM 1128 C C . LEU A 1 142 ? -10.979 11.284 22.015 1.00 70.06 142 LEU A C 1
ATOM 1130 O O . LEU A 1 142 ? -10.555 10.322 22.653 1.00 70.06 142 LEU A O 1
ATOM 1134 N N . ASP A 1 143 ? -11.596 12.317 22.582 1.00 66.56 143 ASP A N 1
ATOM 1135 C CA . ASP A 1 143 ? -11.862 12.404 24.014 1.00 66.56 143 ASP A CA 1
ATOM 1136 C C . ASP A 1 143 ? -13.223 11.787 24.352 1.00 66.56 143 ASP A C 1
ATOM 1138 O O . ASP A 1 143 ? -14.231 12.053 23.704 1.00 66.56 143 ASP A O 1
ATOM 1142 N N . LEU A 1 144 ? -13.289 11.017 25.439 1.00 61.78 144 LEU A N 1
ATOM 1143 C CA . LEU A 1 144 ? -14.532 10.381 25.910 1.00 61.78 144 LEU A CA 1
ATOM 1144 C C . LEU A 1 144 ? -15.662 11.375 26.216 1.00 61.78 144 LEU A C 1
ATOM 1146 O O . LEU A 1 144 ? -16.830 11.004 26.164 1.00 61.78 144 LEU A O 1
ATOM 1150 N N . ASN A 1 145 ? -15.319 12.623 26.538 1.00 61.38 145 ASN A N 1
ATOM 1151 C CA . ASN A 1 145 ? -16.276 13.654 26.940 1.00 61.38 145 ASN A CA 1
ATOM 1152 C C . ASN A 1 145 ? -16.903 14.405 25.755 1.00 61.38 145 ASN A C 1
ATOM 1154 O O . ASN A 1 145 ? -17.884 15.117 25.949 1.00 61.38 145 ASN A O 1
ATOM 1158 N N . SER A 1 146 ? -16.343 14.283 24.547 1.00 62.78 146 SER A N 1
ATOM 1159 C CA . SER A 1 146 ? -16.846 14.956 23.338 1.00 62.78 146 SER A CA 1
ATOM 1160 C C . SER A 1 146 ? -17.724 14.054 22.465 1.00 62.78 146 SER A C 1
ATOM 1162 O O . SER A 1 146 ? -18.188 14.474 21.406 1.00 62.78 146 SER A O 1
ATOM 1164 N N . VAL A 1 147 ? -17.959 12.818 22.907 1.00 66.94 147 VAL A N 1
ATOM 1165 C CA . VAL A 1 147 ? -18.550 11.736 22.120 1.00 66.94 147 VAL A CA 1
ATOM 1166 C C . VAL A 1 147 ? -19.846 11.241 22.764 1.00 66.94 147 VAL A C 1
ATOM 1168 O O . VAL A 1 147 ? -20.052 11.401 23.967 1.00 66.94 147 VAL A O 1
ATOM 1171 N N . GLU A 1 148 ? -20.731 10.631 21.964 1.00 67.62 148 GLU A N 1
ATOM 1172 C CA . GLU A 1 148 ? -21.958 10.010 22.468 1.00 67.62 148 GLU A CA 1
ATOM 1173 C C . GLU A 1 148 ? -21.664 9.064 23.647 1.00 67.62 148 GLU A C 1
ATOM 1175 O O . GLU A 1 148 ? -20.717 8.264 23.590 1.00 67.62 148 GLU A O 1
ATOM 1180 N N . PRO A 1 149 ? -22.461 9.151 24.731 1.00 67.06 149 PRO A N 1
ATOM 1181 C CA . PRO A 1 149 ? -22.222 8.367 25.927 1.00 67.06 149 PRO A CA 1
ATOM 1182 C C . PRO A 1 149 ? -22.324 6.881 25.600 1.00 67.06 149 PRO A C 1
ATOM 1184 O O . PRO A 1 149 ? -23.187 6.446 24.837 1.00 67.06 149 PRO A O 1
ATOM 1187 N N . LYS A 1 150 ? -21.441 6.091 26.213 1.00 70.38 150 LYS A N 1
ATOM 1188 C CA . LYS A 1 150 ? -21.408 4.643 26.003 1.00 70.38 150 LYS A CA 1
ATOM 1189 C C . LYS A 1 150 ? -22.781 4.038 26.274 1.00 70.38 150 LYS A C 1
ATOM 1191 O O . LYS A 1 150 ? -23.347 4.288 27.343 1.00 70.38 150 LYS A O 1
ATOM 1196 N N . PRO A 1 151 ? -23.276 3.166 25.386 1.00 68.00 151 PRO A N 1
ATOM 1197 C CA . PRO A 1 151 ? -24.573 2.545 25.584 1.00 68.00 151 PRO A CA 1
ATOM 1198 C C . PRO A 1 151 ? -24.567 1.617 26.807 1.00 68.00 151 PRO A C 1
ATOM 1200 O O . PRO A 1 151 ? -25.602 1.470 27.463 1.00 68.00 151 PRO A O 1
ATOM 1203 N N . LYS A 1 152 ? -23.423 0.981 27.130 1.00 68.31 152 LYS A N 1
ATOM 1204 C CA . LYS A 1 152 ? -23.305 -0.046 28.182 1.00 68.31 152 LYS A CA 1
ATOM 1205 C C . LYS A 1 152 ? -21.916 -0.109 28.824 1.00 68.31 152 LYS A C 1
ATOM 1207 O O . LYS A 1 152 ? -20.929 0.334 28.252 1.00 68.31 152 LYS A O 1
ATOM 1212 N N . ARG A 1 153 ? -21.858 -0.725 30.014 1.00 70.94 153 ARG A N 1
ATOM 1213 C CA . ARG A 1 153 ? -20.651 -0.853 30.858 1.00 70.94 153 ARG A CA 1
ATOM 1214 C C . ARG A 1 153 ? -19.682 -1.969 30.447 1.00 70.94 153 ARG A C 1
ATOM 1216 O O . ARG A 1 153 ? -18.565 -1.976 30.939 1.00 70.94 153 ARG A O 1
ATOM 1223 N N . TRP A 1 154 ? -20.107 -2.925 29.614 1.00 80.50 154 TRP A N 1
ATOM 1224 C CA . TRP A 1 154 ? -19.243 -4.033 29.179 1.00 80.50 154 TRP A CA 1
ATOM 1225 C C . TRP A 1 154 ? -18.329 -3.655 28.005 1.00 80.50 154 TRP A C 1
ATOM 1227 O O . TRP A 1 154 ? -17.334 -4.330 27.773 1.00 80.50 154 TRP A O 1
ATOM 1237 N N . ILE A 1 155 ? -18.643 -2.570 27.287 1.00 79.75 155 ILE A N 1
ATOM 1238 C CA . ILE A 1 155 ? -17.800 -2.043 26.213 1.00 79.75 155 ILE A CA 1
ATOM 1239 C C . ILE A 1 155 ? -16.701 -1.192 26.843 1.00 79.75 155 ILE A C 1
ATOM 1241 O O . ILE A 1 155 ? -16.984 -0.228 27.558 1.00 79.75 155 ILE A O 1
ATOM 1245 N N . LEU A 1 156 ? -15.451 -1.540 26.547 1.00 80.88 156 LEU A N 1
ATOM 1246 C CA . LEU A 1 156 ? -14.287 -0.792 27.001 1.00 80.88 156 LEU A CA 1
ATOM 1247 C C . LEU A 1 156 ? -14.265 0.617 26.405 1.00 80.88 156 LEU A C 1
ATOM 1249 O O . LEU A 1 156 ? -14.634 0.849 25.252 1.00 80.88 156 LEU A O 1
ATOM 1253 N N . ASP A 1 157 ? -13.739 1.547 27.190 1.00 80.56 157 ASP A N 1
ATOM 1254 C CA . ASP A 1 157 ? -13.568 2.952 26.835 1.00 80.56 157 ASP A CA 1
ATOM 1255 C C . ASP A 1 157 ? -12.853 3.136 25.497 1.00 80.56 157 ASP A C 1
ATOM 1257 O O . ASP A 1 157 ? -13.325 3.853 24.617 1.00 80.56 157 ASP A O 1
ATOM 1261 N N . GLN A 1 158 ? -11.752 2.410 25.329 1.00 80.88 158 GLN A N 1
ATOM 1262 C CA . GLN A 1 158 ? -10.926 2.439 24.132 1.00 80.88 158 GLN A CA 1
ATOM 1263 C C . GLN A 1 158 ? -11.649 1.862 22.905 1.00 80.88 158 GLN A C 1
ATOM 1265 O O . GLN A 1 158 ? -11.568 2.435 21.820 1.00 80.88 158 GLN A O 1
ATOM 1270 N N . THR A 1 159 ? -12.387 0.762 23.072 1.00 83.19 159 THR A N 1
ATOM 1271 C CA . THR A 1 159 ? -13.186 0.143 22.003 1.00 83.19 159 THR A CA 1
ATOM 1272 C C . THR A 1 159 ? -14.287 1.087 21.525 1.00 83.19 159 THR A C 1
ATOM 1274 O O . THR A 1 159 ? -14.482 1.247 20.322 1.00 83.19 159 THR A O 1
ATOM 1277 N N . TRP A 1 160 ? -14.957 1.786 22.444 1.00 83.94 160 TRP A N 1
ATOM 1278 C CA . TRP A 1 160 ? -15.987 2.760 22.081 1.00 83.94 160 TRP A CA 1
ATOM 1279 C C . TRP A 1 160 ? -15.425 3.938 21.277 1.00 83.94 160 TRP A C 1
ATOM 1281 O O . TRP A 1 160 ? -15.974 4.283 20.232 1.00 83.94 160 TRP A O 1
ATOM 1291 N N . LEU A 1 161 ? -14.291 4.504 21.701 1.00 84.19 161 LEU A N 1
ATOM 1292 C CA . LEU A 1 161 ? -13.615 5.563 20.943 1.00 84.19 161 LEU A CA 1
ATOM 1293 C C . LEU A 1 161 ? -13.216 5.096 19.535 1.00 84.19 161 LEU A C 1
ATOM 1295 O O . LEU A 1 161 ? -13.369 5.844 18.568 1.00 84.19 161 LEU A O 1
ATOM 1299 N N . ASN A 1 162 ? -12.746 3.852 19.390 1.00 84.38 162 ASN A N 1
ATOM 1300 C CA . ASN A 1 162 ? -12.425 3.281 18.079 1.00 84.38 162 ASN A CA 1
ATOM 1301 C C . ASN A 1 162 ? -13.668 3.154 17.185 1.00 84.38 162 ASN A C 1
ATOM 1303 O O . ASN A 1 162 ? -13.592 3.455 15.995 1.00 84.38 162 ASN A O 1
ATOM 1307 N N . LEU A 1 163 ? -14.812 2.738 17.738 1.00 84.50 163 LEU A N 1
ATOM 1308 C CA . LEU A 1 163 ? -16.076 2.632 16.998 1.00 84.50 163 LEU A CA 1
ATOM 1309 C C . LEU A 1 163 ? -16.613 3.998 16.565 1.00 84.50 163 LEU A C 1
ATOM 1311 O O . LEU A 1 163 ? -17.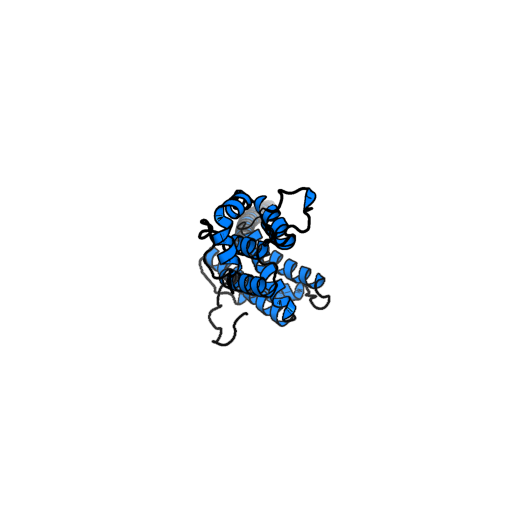156 4.135 15.470 1.00 84.50 163 LEU A O 1
ATOM 1315 N N . VAL A 1 164 ? -16.418 5.024 17.385 1.00 85.12 164 VAL A N 1
ATOM 1316 C CA . VAL A 1 164 ? -16.810 6.396 17.048 1.00 85.12 164 VAL A CA 1
ATOM 1317 C C . VAL A 1 164 ? -15.938 6.924 15.918 1.00 85.12 164 VAL A C 1
ATOM 1319 O O . VAL A 1 164 ? -16.467 7.431 14.929 1.00 85.12 164 VAL A O 1
ATOM 1322 N N . GLN A 1 165 ? -14.621 6.716 15.986 1.00 83.69 165 GLN A N 1
ATOM 1323 C CA . GLN A 1 165 ? -13.740 7.039 14.865 1.00 83.69 165 GLN A CA 1
ATOM 1324 C C . GLN A 1 165 ? -14.144 6.260 13.605 1.00 83.69 165 GLN A C 1
ATOM 1326 O O . GLN A 1 165 ? -14.145 6.822 12.510 1.00 83.69 165 GLN A O 1
ATOM 1331 N N . LEU A 1 166 ? -14.537 4.991 13.745 1.00 85.19 166 LEU A N 1
ATOM 1332 C CA . LEU A 1 166 ? -15.012 4.171 12.632 1.00 85.19 166 LEU A CA 1
ATOM 1333 C C . LEU A 1 166 ? -16.292 4.743 12.005 1.00 85.19 166 LEU A C 1
ATOM 1335 O O . LEU A 1 166 ? -16.393 4.767 10.782 1.00 85.19 166 LEU A O 1
ATOM 1339 N N . SER A 1 167 ? -17.224 5.279 12.800 1.00 85.25 167 SER A N 1
ATOM 1340 C CA . SER A 1 167 ? -18.471 5.873 12.290 1.00 85.25 167 SER A CA 1
ATOM 1341 C C . SER A 1 167 ? -18.277 7.114 11.412 1.00 85.25 167 SER A C 1
ATOM 1343 O O . SER A 1 167 ? -19.176 7.471 10.653 1.00 85.25 167 SER A O 1
ATOM 1345 N N . SER A 1 168 ? -17.097 7.745 11.457 1.00 83.31 168 SER A N 1
ATOM 1346 C CA . SER A 1 168 ? -16.752 8.832 10.531 1.00 83.31 168 SER A CA 1
ATOM 1347 C C . SER A 1 168 ? -16.605 8.353 9.080 1.00 83.31 168 SER A C 1
ATOM 1349 O O . SER A 1 168 ? -16.684 9.154 8.148 1.00 83.31 168 SER A O 1
ATOM 1351 N N . LEU A 1 169 ? -16.410 7.046 8.872 1.00 84.25 169 LEU A N 1
ATOM 1352 C CA . LEU A 1 169 ? -16.328 6.434 7.554 1.00 84.25 169 LEU A CA 1
ATOM 1353 C C . LEU A 1 169 ? -17.734 6.143 7.019 1.00 84.25 169 LEU A C 1
ATOM 1355 O O . LEU A 1 169 ? -18.577 5.564 7.705 1.00 84.25 169 LEU A O 1
ATOM 1359 N N . THR A 1 170 ? -17.964 6.467 5.747 1.00 80.56 170 THR A N 1
ATOM 1360 C CA . THR A 1 170 ? -19.253 6.273 5.067 1.00 80.56 170 THR A CA 1
ATOM 1361 C C . THR A 1 170 ? -19.863 4.867 5.220 1.00 80.56 170 THR A C 1
ATOM 1363 O O . THR A 1 170 ? -21.050 4.814 5.555 1.00 80.56 170 THR A O 1
ATOM 1366 N N . PRO A 1 171 ? -19.125 3.737 5.076 1.00 81.25 171 PRO A N 1
ATOM 1367 C CA . PRO A 1 171 ? -19.710 2.399 5.244 1.00 81.25 171 PRO A CA 1
ATOM 1368 C C . PRO A 1 171 ? -20.108 2.056 6.688 1.00 81.25 171 PRO A C 1
ATOM 1370 O O . PRO A 1 171 ? -20.882 1.126 6.900 1.00 81.25 171 PRO A O 1
ATOM 1373 N N . PHE A 1 172 ? -19.602 2.787 7.683 1.00 82.75 172 PHE A N 1
ATOM 1374 C CA . PHE A 1 172 ? -19.804 2.485 9.103 1.00 82.75 172 PHE A CA 1
ATOM 1375 C C . PHE A 1 172 ? -20.599 3.562 9.845 1.00 82.75 172 PHE A C 1
ATOM 1377 O O . PHE A 1 172 ? -20.724 3.500 11.062 1.00 82.75 172 PHE A O 1
ATOM 1384 N N . SER A 1 173 ? -21.189 4.527 9.141 1.00 82.44 173 SER A N 1
ATOM 1385 C CA . SER A 1 173 ? -21.959 5.622 9.754 1.00 82.44 173 SER A CA 1
ATOM 1386 C C . SER A 1 173 ? -23.119 5.155 10.651 1.00 82.44 173 SER A C 1
ATOM 1388 O O . SER A 1 173 ? -23.477 5.835 11.612 1.00 82.44 173 SER A O 1
ATOM 1390 N N . SER A 1 174 ? -23.690 3.975 10.389 1.00 82.50 174 SER A N 1
ATOM 1391 C CA . SER A 1 174 ? -24.768 3.375 11.186 1.00 82.50 174 SER A CA 1
ATOM 1392 C C . SER A 1 174 ? -24.297 2.521 12.367 1.00 82.50 174 SER A C 1
ATOM 1394 O O . SER A 1 174 ? -25.141 2.114 13.171 1.00 82.50 174 SER A O 1
ATOM 1396 N N . ILE A 1 175 ? -22.988 2.267 12.510 1.00 84.12 175 ILE A N 1
ATOM 1397 C CA . ILE A 1 175 ? -22.463 1.256 13.442 1.00 84.12 175 ILE A CA 1
ATOM 1398 C C . ILE A 1 175 ? -22.857 1.545 14.894 1.00 84.12 175 ILE A C 1
ATOM 1400 O O . ILE A 1 175 ? -23.274 0.641 15.608 1.00 84.12 175 ILE A O 1
ATOM 1404 N N . LEU A 1 176 ? -22.828 2.812 15.325 1.00 84.00 176 LEU A N 1
ATOM 1405 C CA . LEU A 1 176 ? -23.168 3.193 16.703 1.00 84.00 176 LEU A CA 1
ATOM 1406 C C . LEU A 1 176 ? -24.635 2.882 17.041 1.00 84.00 176 LEU A C 1
ATOM 1408 O O . LEU A 1 176 ? -24.948 2.405 18.137 1.00 84.00 176 LEU A O 1
ATOM 1412 N N . LYS A 1 177 ? -25.540 3.093 16.075 1.00 84.38 177 LYS A N 1
ATOM 1413 C CA . LYS A 1 177 ? -26.968 2.781 16.226 1.00 84.38 177 LYS A CA 1
ATOM 1414 C C . LYS A 1 177 ? -27.204 1.274 16.224 1.00 84.38 177 LYS A C 1
ATOM 1416 O O . LYS A 1 177 ? -27.956 0.789 17.065 1.00 84.38 177 LYS A O 1
ATOM 1421 N N . GLN A 1 178 ? -26.537 0.544 15.330 1.00 82.88 178 GLN A N 1
ATOM 1422 C CA . GLN A 1 178 ? -26.639 -0.916 15.238 1.00 82.88 178 GLN A CA 1
ATOM 1423 C C . GLN A 1 178 ? -26.128 -1.594 16.509 1.00 82.88 178 GLN A C 1
ATOM 1425 O O . GLN A 1 178 ? -26.821 -2.435 17.065 1.00 82.88 178 GLN A O 1
ATOM 1430 N N . VAL A 1 179 ? -24.996 -1.150 17.056 1.00 83.19 179 VAL A N 1
ATOM 1431 C CA . VAL A 1 179 ? -24.470 -1.662 18.332 1.00 83.19 179 VAL A CA 1
ATOM 1432 C C . VAL A 1 179 ? -25.428 -1.389 19.491 1.00 83.19 179 VAL A C 1
ATOM 1434 O O . VAL A 1 179 ? -25.628 -2.249 20.349 1.00 83.19 179 VAL A O 1
ATOM 1437 N N . SER A 1 180 ? -26.067 -0.218 19.501 1.00 82.00 180 SER A N 1
ATOM 1438 C CA . SER A 1 180 ? -27.040 0.143 20.538 1.00 82.00 180 SER A CA 1
ATOM 1439 C C . SER A 1 180 ? -28.340 -0.671 20.452 1.00 82.00 180 SER A C 1
ATOM 1441 O O . SER A 1 180 ? -28.941 -0.967 21.483 1.00 82.00 180 SER A O 1
ATOM 1443 N N . GLN A 1 181 ? -28.781 -1.042 19.245 1.00 83.94 181 GLN A N 1
ATOM 1444 C CA . GLN A 1 181 ? -30.018 -1.802 19.005 1.00 83.94 181 GLN A CA 1
ATOM 1445 C C . GLN A 1 181 ? -29.810 -3.327 19.065 1.00 83.94 181 GLN A C 1
ATOM 1447 O O . GLN A 1 181 ? -30.669 -4.054 19.562 1.00 83.94 181 GLN A O 1
ATOM 1452 N N . GLY A 1 182 ? -28.666 -3.810 18.581 1.00 79.19 182 GLY A N 1
ATOM 1453 C CA . GLY A 1 182 ? -28.303 -5.218 18.412 1.00 79.19 182 GLY A CA 1
ATOM 1454 C C . GLY A 1 182 ? -27.354 -5.761 19.484 1.00 79.19 182 GLY A C 1
ATOM 1455 O O . GLY A 1 182 ? -26.642 -6.728 19.226 1.00 79.19 182 GLY A O 1
ATOM 1456 N N . GLU A 1 183 ? -27.328 -5.163 20.682 1.00 78.00 183 GLU A N 1
ATOM 1457 C CA . GLU A 1 183 ? -26.351 -5.440 21.754 1.00 78.00 183 GLU A CA 1
ATOM 1458 C C . GLU A 1 183 ? -26.094 -6.937 21.990 1.00 78.00 183 GLU A C 1
ATOM 1460 O O . GLU A 1 183 ? -24.948 -7.360 22.129 1.00 78.00 183 GLU A O 1
ATOM 1465 N N . ARG A 1 184 ? -27.158 -7.749 22.046 1.00 80.94 184 ARG A N 1
ATOM 1466 C CA . ARG A 1 184 ? -27.053 -9.182 22.366 1.00 80.94 184 ARG A CA 1
ATOM 1467 C C . ARG A 1 184 ? -26.215 -9.945 21.341 1.00 80.94 184 ARG A C 1
ATOM 1469 O O . ARG A 1 184 ? -25.446 -10.816 21.732 1.00 80.94 184 ARG A O 1
ATOM 1476 N N . TRP A 1 185 ? -26.352 -9.607 20.061 1.00 81.50 185 TRP A N 1
ATOM 1477 C CA . TRP A 1 185 ? -25.633 -10.259 18.967 1.00 81.50 185 TRP A CA 1
ATOM 1478 C C . TRP A 1 185 ? -24.173 -9.810 18.923 1.00 81.50 185 TRP A C 1
ATOM 1480 O O . TRP A 1 185 ? -23.285 -10.649 18.812 1.00 81.50 185 TRP A O 1
ATOM 1490 N N . TRP A 1 186 ? -23.919 -8.511 19.109 1.00 81.56 186 TRP A N 1
ATOM 1491 C CA . TRP A 1 186 ? -22.561 -7.963 19.189 1.00 81.56 186 TRP A CA 1
ATOM 1492 C C . TRP A 1 186 ? -21.786 -8.500 20.389 1.00 81.56 186 TRP A C 1
ATOM 1494 O O . TRP A 1 186 ? -20.611 -8.827 20.256 1.00 81.56 186 TRP A O 1
ATOM 1504 N N . LYS A 1 187 ? -22.446 -8.656 21.541 1.00 81.38 187 LYS A N 1
ATOM 1505 C CA . LYS A 1 187 ? -21.838 -9.278 22.717 1.00 81.38 187 LYS A CA 1
ATOM 1506 C C . LYS A 1 187 ? -21.538 -10.759 22.487 1.00 81.38 187 LYS A C 1
ATOM 1508 O O . LYS A 1 187 ? -20.429 -11.193 22.763 1.00 81.38 187 LYS A O 1
ATOM 1513 N N . ALA A 1 188 ? -22.492 -11.513 21.938 1.00 83.75 188 ALA A N 1
ATOM 1514 C CA . ALA A 1 188 ? -22.282 -12.925 21.623 1.00 83.75 188 ALA A CA 1
ATOM 1515 C C . ALA A 1 188 ? -21.136 -13.130 20.623 1.00 83.75 188 ALA A C 1
ATOM 1517 O O . ALA A 1 188 ? -20.385 -14.085 20.767 1.00 83.75 188 ALA A O 1
ATOM 1518 N N . TRP A 1 189 ? -20.990 -12.232 19.643 1.00 81.81 189 TRP A N 1
ATOM 1519 C CA . TRP A 1 189 ? -19.874 -12.236 18.698 1.00 81.81 189 TRP A CA 1
ATOM 1520 C C . TRP A 1 189 ? -18.544 -11.856 19.363 1.00 81.81 189 TRP A C 1
ATOM 1522 O O . TRP A 1 189 ? -17.537 -12.507 19.110 1.00 81.81 189 TRP A O 1
ATOM 1532 N N . PHE A 1 190 ? -18.538 -10.847 20.239 1.00 78.25 190 PHE A N 1
ATOM 1533 C CA . PHE A 1 190 ? -17.344 -10.420 20.975 1.00 78.25 190 PHE A CA 1
ATOM 1534 C C . PHE A 1 190 ? -16.825 -11.492 21.944 1.00 78.25 190 PHE A C 1
ATOM 1536 O O . PHE A 1 190 ? -15.618 -11.647 22.091 1.00 78.25 190 PHE A O 1
ATOM 1543 N N . ASP A 1 191 ? -17.725 -12.254 22.567 1.00 81.00 191 ASP A N 1
ATOM 1544 C CA . ASP A 1 191 ? -17.378 -13.339 23.492 1.00 81.00 191 ASP A CA 1
ATOM 1545 C C . ASP A 1 191 ? -16.874 -14.612 22.763 1.00 81.00 191 ASP A C 1
ATOM 1547 O O . ASP A 1 191 ? -16.492 -15.589 23.415 1.00 81.00 191 ASP A O 1
ATOM 1551 N N . LEU A 1 192 ? -16.865 -14.640 21.420 1.00 79.62 192 LEU A N 1
ATOM 1552 C CA . LEU A 1 192 ? -16.300 -15.758 20.658 1.00 79.62 192 LEU A CA 1
ATOM 1553 C C . LEU A 1 192 ? -14.769 -15.812 20.801 1.00 79.62 192 LEU A C 1
ATOM 1555 O O . LEU A 1 192 ? -14.110 -14.778 20.847 1.00 79.62 192 LEU A O 1
ATOM 1559 N N . PRO A 1 193 ? -14.167 -17.017 20.778 1.00 68.88 193 PRO A N 1
ATOM 1560 C CA . PRO A 1 193 ? -12.715 -17.168 20.881 1.00 68.88 193 PRO A CA 1
ATOM 1561 C C . PRO A 1 193 ? -11.946 -16.652 19.649 1.00 68.88 193 PRO A C 1
ATOM 1563 O O . PRO A 1 193 ? -10.763 -16.348 19.770 1.00 68.88 193 PRO A O 1
ATOM 1566 N N . ALA A 1 194 ? -12.596 -16.571 18.481 1.00 69.06 194 ALA A N 1
ATOM 1567 C CA . ALA A 1 194 ? -12.020 -16.091 17.220 1.00 69.06 194 ALA A CA 1
ATOM 1568 C C . ALA A 1 194 ? -13.067 -15.281 16.419 1.00 69.06 194 ALA A C 1
ATOM 1570 O O . ALA A 1 194 ? -13.657 -15.787 15.455 1.00 69.06 194 ALA A O 1
ATOM 1571 N N . PRO A 1 195 ? -13.365 -14.036 16.832 1.00 69.19 195 PRO A N 1
ATOM 1572 C CA . PRO A 1 195 ? -14.369 -13.193 16.179 1.00 69.19 195 PRO A CA 1
ATOM 1573 C C . PRO A 1 195 ? -14.011 -12.849 14.722 1.00 69.19 195 PRO A C 1
ATOM 1575 O O . PRO A 1 195 ? -14.898 -12.567 13.915 1.00 69.19 195 PRO A O 1
ATOM 1578 N N . GLU A 1 196 ? -12.729 -12.905 14.353 1.00 68.12 196 GLU A N 1
ATOM 1579 C CA . GLU A 1 196 ? -12.237 -12.639 13.001 1.00 68.12 196 GLU A CA 1
ATOM 1580 C C . GLU A 1 196 ? -12.698 -13.667 11.959 1.00 68.12 196 GLU A C 1
ATOM 1582 O O . GLU A 1 196 ? -12.867 -13.303 10.791 1.00 68.12 196 GLU A O 1
ATOM 1587 N N . GLU A 1 197 ? -12.942 -14.919 12.357 1.00 67.50 197 GLU A N 1
ATOM 1588 C CA . GLU A 1 197 ? -13.400 -15.997 11.466 1.00 67.50 197 GLU A CA 1
ATOM 1589 C C . GLU A 1 197 ? -14.928 -16.059 11.374 1.00 67.50 197 GLU A C 1
ATOM 1591 O O . GLU A 1 197 ? -15.477 -16.434 10.334 1.00 67.50 197 GLU A O 1
ATOM 1596 N N . ALA A 1 198 ? -15.618 -15.632 12.433 1.00 69.62 198 ALA A N 1
ATOM 1597 C CA . ALA A 1 198 ? -17.070 -15.633 12.508 1.00 69.62 198 ALA A CA 1
ATOM 1598 C C . ALA A 1 198 ? -17.715 -14.643 11.520 1.00 69.62 198 ALA A C 1
ATOM 1600 O O . ALA A 1 198 ? -17.130 -13.627 11.133 1.00 69.62 198 ALA A O 1
ATOM 1601 N N . ALA A 1 199 ? -18.952 -14.941 11.114 1.00 68.12 199 ALA A N 1
ATOM 1602 C CA . ALA A 1 199 ? -19.755 -14.024 10.314 1.00 68.12 199 ALA A CA 1
ATOM 1603 C C . ALA A 1 199 ? -20.046 -12.748 11.117 1.00 68.12 199 ALA A C 1
ATOM 1605 O O . ALA A 1 199 ? -20.390 -12.808 12.301 1.00 68.12 199 ALA A O 1
ATOM 1606 N N . LEU A 1 200 ? -19.875 -11.593 10.472 1.00 71.62 200 LEU A N 1
ATOM 1607 C CA . LEU A 1 200 ? -20.121 -10.306 11.108 1.00 71.62 200 LEU A CA 1
ATOM 1608 C C . LEU A 1 200 ? -21.634 -10.094 11.292 1.00 71.62 200 LEU A C 1
ATOM 1610 O O . LEU A 1 200 ? -22.382 -10.273 10.327 1.00 71.62 200 LEU A O 1
ATOM 1614 N N . PRO A 1 201 ? -22.093 -9.670 12.484 1.00 67.38 201 PRO A N 1
ATOM 1615 C CA . PRO A 1 201 ? -23.498 -9.338 12.707 1.00 67.38 201 PRO A CA 1
ATOM 1616 C C . PRO A 1 201 ? -23.999 -8.200 11.796 1.00 67.38 201 PRO A C 1
ATOM 1618 O O . PRO A 1 201 ? -23.218 -7.396 11.289 1.00 67.38 201 PRO A O 1
ATOM 1621 N N . ASP A 1 202 ? -25.321 -8.099 11.635 1.00 64.00 202 ASP A N 1
ATOM 1622 C CA . ASP A 1 202 ? -26.031 -6.941 11.058 1.00 64.00 202 ASP A CA 1
ATOM 1623 C C . ASP A 1 202 ? -25.708 -6.566 9.591 1.00 64.00 202 ASP A C 1
ATOM 1625 O O . ASP A 1 202 ? -25.817 -5.402 9.200 1.00 64.00 202 ASP A O 1
ATOM 1629 N N . GLY A 1 203 ? -25.385 -7.548 8.740 1.00 65.44 203 GLY A N 1
ATOM 1630 C CA . GLY A 1 203 ? -25.314 -7.353 7.280 1.00 65.44 203 GLY A CA 1
ATOM 1631 C C . GLY A 1 203 ? -23.958 -6.878 6.750 1.00 65.44 203 GLY A C 1
ATOM 1632 O O . GLY A 1 203 ? -23.841 -6.507 5.583 1.00 65.44 203 GLY A O 1
ATOM 1633 N N . TYR A 1 204 ? -22.915 -6.944 7.577 1.00 70.69 204 TYR A N 1
ATOM 1634 C CA . TYR A 1 204 ? -21.536 -6.632 7.198 1.00 70.69 204 TYR A CA 1
ATOM 1635 C C . TYR A 1 204 ? -20.794 -7.788 6.491 1.00 70.69 204 TYR A C 1
ATOM 1637 O O . TYR A 1 204 ? -19.570 -7.766 6.373 1.00 70.69 204 TYR A O 1
ATOM 1645 N N . GLU A 1 205 ? -21.512 -8.794 5.985 1.00 65.81 205 GLU A N 1
ATOM 1646 C CA . GLU A 1 205 ? -20.917 -9.974 5.336 1.00 65.81 205 GLU A CA 1
ATOM 1647 C C . GLU A 1 205 ? -20.253 -9.663 3.983 1.00 65.81 205 GLU A C 1
ATOM 1649 O O . GLU A 1 205 ? -19.249 -10.282 3.639 1.00 65.81 205 GLU A O 1
ATOM 1654 N N . ASN A 1 206 ? -20.755 -8.663 3.248 1.00 69.56 206 ASN A N 1
ATOM 1655 C CA . ASN A 1 206 ? -20.246 -8.265 1.925 1.00 69.56 206 ASN A CA 1
ATOM 1656 C C . ASN A 1 206 ? -19.203 -7.131 1.977 1.00 69.56 206 ASN A C 1
ATOM 1658 O O . ASN A 1 206 ? -19.011 -6.416 0.993 1.00 69.56 206 ASN A O 1
ATOM 1662 N N . LEU A 1 207 ? -18.555 -6.915 3.124 1.00 74.38 207 LEU A N 1
ATOM 1663 C CA . LEU A 1 207 ? -17.500 -5.911 3.241 1.00 74.38 207 LEU A CA 1
ATOM 1664 C C . LEU A 1 207 ? -16.194 -6.372 2.586 1.00 74.38 207 LEU A C 1
ATOM 1666 O O . LEU A 1 207 ? -15.819 -7.542 2.661 1.00 74.38 207 LEU A O 1
ATOM 1670 N N . ASP A 1 208 ? -15.446 -5.412 2.038 1.00 76.88 208 ASP A N 1
ATOM 1671 C CA . ASP A 1 208 ? -14.077 -5.650 1.582 1.00 76.88 208 ASP A CA 1
ATOM 1672 C C . ASP A 1 208 ? -13.206 -6.217 2.718 1.00 76.88 208 ASP A C 1
ATOM 1674 O O . ASP A 1 208 ? -13.365 -5.804 3.876 1.00 76.88 208 ASP A O 1
ATOM 1678 N N . PRO A 1 209 ? -12.223 -7.090 2.417 1.00 77.38 209 PRO A N 1
ATOM 1679 C CA . PRO A 1 209 ? -11.363 -7.701 3.432 1.00 77.38 209 PRO A CA 1
ATOM 1680 C C . PRO A 1 209 ? -10.708 -6.683 4.377 1.00 77.38 209 PRO A C 1
ATOM 1682 O O . PRO A 1 209 ? -10.634 -6.908 5.584 1.00 77.38 209 PRO A O 1
ATOM 1685 N N . PHE A 1 210 ? -10.293 -5.524 3.852 1.00 80.38 210 PHE A N 1
ATOM 1686 C CA . PHE A 1 210 ? -9.715 -4.451 4.662 1.00 80.38 210 PHE A CA 1
ATOM 1687 C C . PHE A 1 210 ? -10.735 -3.766 5.583 1.00 80.38 210 PHE A C 1
ATOM 1689 O O . PHE A 1 210 ? -10.430 -3.454 6.732 1.00 80.38 210 PHE A O 1
ATOM 1696 N N . ARG A 1 211 ? -11.971 -3.565 5.117 1.00 82.94 211 ARG A N 1
ATOM 1697 C CA . ARG A 1 211 ? -13.054 -2.981 5.925 1.00 82.94 211 ARG A CA 1
ATOM 1698 C C . ARG A 1 211 ? -13.503 -3.939 7.026 1.00 82.94 211 ARG A C 1
ATOM 1700 O O . ARG A 1 211 ? -13.758 -3.504 8.147 1.00 82.94 211 ARG A O 1
ATOM 1707 N N . ARG A 1 212 ? -13.509 -5.245 6.747 1.00 81.38 212 ARG A N 1
ATOM 1708 C CA . ARG A 1 212 ? -13.676 -6.288 7.768 1.00 81.38 212 ARG A CA 1
ATOM 1709 C C . ARG A 1 212 ? -12.554 -6.233 8.809 1.00 81.38 212 ARG A C 1
ATOM 1711 O O . ARG A 1 212 ? -12.841 -6.247 10.003 1.00 81.38 212 ARG A O 1
ATOM 1718 N N . LEU A 1 213 ? -11.299 -6.100 8.376 1.00 79.88 213 LEU A N 1
ATOM 1719 C CA . LEU A 1 213 ? -10.154 -5.960 9.282 1.00 79.88 213 LEU A CA 1
ATOM 1720 C C . LEU A 1 213 ? -10.254 -4.710 10.168 1.00 79.88 213 LEU A C 1
ATOM 1722 O O . LEU A 1 213 ? -9.970 -4.784 11.360 1.00 79.88 213 LEU A O 1
ATOM 1726 N N . LEU A 1 214 ? -10.684 -3.580 9.602 1.00 82.19 214 LEU A N 1
ATOM 1727 C CA . LEU A 1 214 ? -10.947 -2.336 10.332 1.00 82.19 214 LEU A CA 1
ATOM 1728 C C . LEU A 1 214 ? -11.965 -2.536 11.456 1.00 82.19 214 LEU A C 1
ATOM 1730 O O . LEU A 1 214 ? -11.731 -2.093 12.578 1.00 82.19 214 LEU A O 1
ATOM 1734 N N . LEU A 1 215 ? -13.069 -3.228 11.168 1.00 82.44 215 LEU A N 1
ATOM 1735 C CA . LEU A 1 215 ? -14.098 -3.508 12.163 1.00 82.44 215 LEU A CA 1
ATOM 1736 C C . LEU A 1 215 ? -13.541 -4.381 13.295 1.00 82.44 215 LEU A C 1
ATOM 1738 O O . LEU A 1 215 ? -13.641 -3.999 14.458 1.00 82.44 215 LEU A O 1
ATOM 1742 N N . VAL A 1 216 ? -12.886 -5.499 12.965 1.00 81.19 216 VAL A N 1
ATOM 1743 C CA . VAL A 1 216 ? -12.258 -6.390 13.961 1.00 81.19 216 VAL A CA 1
ATOM 1744 C C . VAL A 1 216 ? -11.242 -5.629 14.817 1.00 81.19 216 VAL A C 1
ATOM 1746 O O . VAL A 1 216 ? -11.263 -5.743 16.040 1.00 81.19 216 VAL A O 1
ATOM 1749 N N . ARG A 1 217 ? -10.408 -4.782 14.200 1.00 81.56 217 ARG A N 1
ATOM 1750 C CA . ARG A 1 217 ? -9.419 -3.941 14.893 1.00 81.56 217 ARG A CA 1
ATOM 1751 C C . ARG A 1 217 ? -10.056 -2.947 15.867 1.00 81.56 217 ARG A C 1
ATOM 1753 O O . ARG A 1 217 ? -9.430 -2.623 16.881 1.00 81.56 217 ARG A O 1
ATOM 1760 N N . SER A 1 218 ? -11.245 -2.431 15.556 1.00 81.50 218 SER A N 1
ATOM 1761 C CA . SER A 1 218 ? -11.968 -1.501 16.429 1.00 81.50 218 SER A CA 1
ATOM 1762 C C . SER A 1 218 ? -12.524 -2.189 17.674 1.00 81.50 218 SER A C 1
ATOM 1764 O O . SER A 1 218 ? -12.466 -1.591 18.748 1.00 81.50 218 SER A O 1
ATOM 1766 N N . TRP A 1 219 ? -13.006 -3.430 17.541 1.00 77.50 219 TRP A N 1
ATOM 1767 C CA . TRP A 1 219 ? -13.568 -4.230 18.636 1.00 77.50 219 TRP A CA 1
ATOM 1768 C C . TRP A 1 219 ? -12.507 -4.882 19.520 1.00 77.50 219 TRP A C 1
ATOM 1770 O O . TRP A 1 219 ? -12.566 -4.751 20.743 1.00 77.50 219 TRP A O 1
ATOM 1780 N N . CYS A 1 220 ? -11.532 -5.539 18.896 1.00 72.44 220 CYS A N 1
ATOM 1781 C CA . CYS A 1 220 ? -10.474 -6.295 19.551 1.00 72.44 220 CYS A CA 1
ATOM 1782 C C . CYS A 1 220 ? -9.136 -5.571 19.328 1.00 72.44 220 CYS A C 1
ATOM 1784 O O . CYS A 1 220 ? -8.474 -5.786 18.308 1.00 72.44 220 CYS A O 1
ATOM 1786 N N . PRO A 1 221 ? -8.709 -4.693 20.254 1.00 64.31 221 PRO A N 1
ATOM 1787 C CA . PRO A 1 221 ? -7.367 -4.119 20.208 1.00 64.31 221 PRO A CA 1
ATOM 1788 C C . PRO A 1 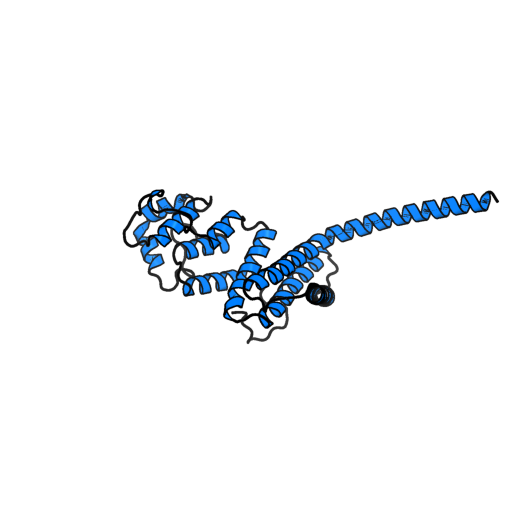221 ? -6.271 -5.146 20.548 1.00 64.31 221 PRO A C 1
ATOM 1790 O O . PRO A 1 221 ? -5.089 -4.834 20.399 1.00 64.31 221 PRO A O 1
ATOM 1793 N N . ASP A 1 222 ? -6.643 -6.352 20.989 1.00 60.97 222 ASP A N 1
ATOM 1794 C CA . ASP A 1 222 ? -5.719 -7.388 21.437 1.00 60.97 222 ASP A CA 1
ATOM 1795 C C . ASP A 1 222 ? -4.834 -7.929 20.301 1.00 60.97 222 ASP A C 1
ATOM 1797 O O . ASP A 1 222 ? -5.287 -8.316 19.219 1.00 60.97 222 ASP A O 1
ATOM 1801 N N . GLY A 1 223 ? -3.526 -7.975 20.573 1.00 59.81 223 GLY A N 1
ATOM 1802 C CA . GLY A 1 223 ? -2.486 -8.354 19.612 1.00 59.81 223 GLY A CA 1
ATOM 1803 C C . GLY A 1 223 ? -2.651 -9.726 18.931 1.00 59.81 223 GLY A C 1
ATOM 1804 O O . GLY A 1 223 ? -2.373 -9.806 17.731 1.00 59.81 223 GLY A O 1
ATOM 1805 N N . PRO A 1 224 ? -3.096 -10.801 19.618 1.00 59.00 224 PRO A N 1
ATOM 1806 C CA . PRO A 1 224 ? -3.243 -12.126 19.007 1.00 59.00 224 PRO A CA 1
ATOM 1807 C C . PRO A 1 224 ? -4.316 -12.168 17.911 1.00 59.00 224 PRO A C 1
ATOM 1809 O O . PRO A 1 224 ? -4.034 -12.622 16.802 1.00 59.00 224 PRO A O 1
ATOM 1812 N N . SER A 1 225 ? -5.506 -11.626 18.181 1.00 56.41 225 SER A N 1
ATOM 1813 C CA . SER A 1 225 ? -6.620 -11.587 17.222 1.00 56.41 225 SER A CA 1
ATOM 1814 C C . SER A 1 225 ? -6.321 -10.657 16.047 1.00 56.41 225 SER A C 1
ATOM 1816 O O . SER A 1 225 ? -6.628 -10.977 14.899 1.00 56.41 225 SER A O 1
ATOM 1818 N N . LEU A 1 226 ? -5.615 -9.543 16.284 1.00 60.00 226 LEU A N 1
ATOM 1819 C CA . LEU A 1 226 ? -5.146 -8.685 15.195 1.00 60.00 226 LEU A CA 1
ATOM 1820 C C . LEU A 1 226 ? -4.107 -9.396 14.316 1.00 60.00 226 LEU A C 1
ATOM 1822 O O . LEU A 1 226 ? -4.145 -9.262 13.096 1.00 60.00 226 LEU A O 1
ATOM 1826 N N . ARG A 1 227 ? -3.197 -10.181 14.902 1.00 60.59 227 ARG A N 1
ATOM 1827 C CA . ARG A 1 227 ? -2.209 -10.966 14.146 1.00 60.59 227 ARG A CA 1
ATOM 1828 C C . ARG A 1 227 ? -2.882 -12.021 13.263 1.00 60.59 227 ARG A C 1
ATOM 1830 O O . ARG A 1 227 ? -2.477 -12.187 12.111 1.00 60.59 227 ARG A O 1
ATOM 1837 N N . LEU A 1 228 ? -3.923 -12.688 13.752 1.00 59.78 228 LEU A N 1
ATOM 1838 C CA . LEU A 1 228 ? -4.697 -13.672 12.982 1.00 59.78 228 LEU A CA 1
ATOM 1839 C C . LEU A 1 228 ? -5.556 -13.010 11.888 1.00 59.78 228 LEU A C 1
ATOM 1841 O O . LEU A 1 228 ? -5.531 -13.429 10.727 1.00 59.78 228 LEU A O 1
ATOM 1845 N N . GLY A 1 229 ? -6.215 -11.892 12.198 1.00 59.06 229 GLY A N 1
ATOM 1846 C CA . GLY A 1 229 ? -6.944 -11.085 11.214 1.00 59.06 229 GLY A CA 1
ATOM 1847 C C . GLY A 1 229 ? -6.039 -10.524 10.109 1.00 59.06 229 GLY A C 1
ATOM 1848 O O . GLY A 1 229 ? -6.368 -10.583 8.927 1.00 59.06 229 GLY A O 1
ATOM 1849 N N . VAL A 1 230 ? -4.848 -10.036 10.460 1.00 63.34 230 VAL A N 1
ATOM 1850 C CA . VAL A 1 230 ? -3.878 -9.523 9.483 1.00 63.34 230 VAL A CA 1
ATOM 1851 C C . VAL A 1 230 ? -3.324 -10.656 8.617 1.00 63.34 230 VAL A C 1
ATOM 1853 O O . VAL A 1 230 ? -3.275 -10.521 7.401 1.00 63.34 230 VAL A O 1
ATOM 1856 N N . THR A 1 231 ? -2.953 -11.799 9.195 1.00 61.34 231 THR A N 1
ATOM 1857 C CA . THR A 1 231 ? -2.413 -12.936 8.423 1.00 61.34 231 THR A CA 1
ATOM 1858 C C . THR A 1 231 ? -3.443 -13.566 7.483 1.00 61.34 231 THR A C 1
ATOM 1860 O O . THR A 1 231 ? -3.089 -13.946 6.364 1.00 61.34 231 THR A O 1
ATOM 1863 N N . SER A 1 232 ? -4.717 -13.625 7.877 1.00 58.78 232 SER A N 1
ATOM 1864 C CA . SER A 1 232 ? -5.802 -14.083 7.001 1.00 58.78 232 SER A CA 1
ATOM 1865 C C . SER A 1 232 ? -6.047 -13.121 5.835 1.00 58.78 232 SER A C 1
ATOM 1867 O O . SER A 1 232 ? -6.120 -13.575 4.697 1.00 58.78 232 SER A O 1
ATOM 1869 N N . VAL A 1 233 ? -6.077 -11.805 6.063 1.00 57.34 233 VAL A N 1
ATOM 1870 C CA . VAL A 1 233 ? -6.237 -10.798 4.992 1.00 57.34 233 VAL A CA 1
ATOM 1871 C C . VAL A 1 233 ? -5.016 -10.752 4.067 1.00 57.34 233 VAL A C 1
ATOM 1873 O O . VAL A 1 233 ? -5.157 -10.684 2.846 1.00 57.34 233 VAL A O 1
ATOM 1876 N N . LEU A 1 234 ? -3.807 -10.880 4.614 1.00 61.38 234 LEU A N 1
ATOM 1877 C CA . LEU A 1 234 ? -2.569 -10.925 3.830 1.00 61.38 234 LEU A CA 1
ATOM 1878 C C . LEU A 1 234 ? -2.463 -12.173 2.947 1.00 61.38 234 LEU A C 1
ATOM 1880 O O . LEU A 1 234 ? -1.880 -12.097 1.865 1.00 61.38 234 LEU A O 1
ATOM 1884 N N . ARG A 1 235 ? -3.069 -13.296 3.358 1.00 57.91 235 ARG A N 1
ATOM 1885 C CA . ARG A 1 235 ? -3.192 -14.507 2.530 1.00 57.91 235 ARG A CA 1
ATOM 1886 C C . ARG A 1 235 ? -3.994 -14.254 1.245 1.00 57.91 235 ARG A C 1
ATOM 1888 O O . ARG A 1 235 ? -3.742 -14.925 0.249 1.00 57.91 235 ARG A O 1
ATOM 1895 N N . TRP A 1 236 ? -4.920 -13.292 1.258 1.00 48.47 236 TRP A N 1
ATOM 1896 C CA . TRP A 1 236 ? -5.681 -12.868 0.078 1.00 48.47 236 TRP A CA 1
ATOM 1897 C C . TRP A 1 236 ? -4.954 -11.801 -0.751 1.00 48.47 236 TRP A C 1
ATOM 1899 O O . TRP A 1 236 ? -5.034 -11.830 -1.977 1.00 48.47 236 TRP A O 1
ATOM 1909 N N . ALA A 1 237 ? -4.237 -10.877 -0.102 1.00 48.38 237 ALA A N 1
ATOM 1910 C CA . ALA A 1 237 ? -3.582 -9.745 -0.766 1.00 48.38 237 ALA A CA 1
ATOM 1911 C C . ALA A 1 237 ? -2.251 -10.107 -1.454 1.00 48.38 237 ALA A C 1
ATOM 1913 O O . ALA A 1 237 ? -1.891 -9.520 -2.476 1.00 48.38 237 ALA A O 1
ATOM 1914 N N . LEU A 1 238 ? -1.500 -11.076 -0.919 1.00 53.78 238 LEU A N 1
ATOM 1915 C CA . LEU A 1 238 ? -0.259 -11.538 -1.535 1.00 53.78 238 LEU A CA 1
ATOM 1916 C C . LEU A 1 238 ? -0.540 -12.752 -2.429 1.00 53.78 238 LEU A C 1
ATOM 1918 O O . LEU A 1 238 ? -1.028 -13.767 -1.929 1.00 53.78 238 LEU A O 1
ATOM 1922 N N . PRO A 1 239 ? -0.213 -12.698 -3.737 1.00 45.06 239 PRO A N 1
ATOM 1923 C CA . PRO A 1 239 ? -0.417 -13.830 -4.627 1.00 45.06 239 PRO A CA 1
ATOM 1924 C C . PRO A 1 239 ? 0.269 -15.074 -4.065 1.00 45.06 239 PRO A C 1
ATOM 1926 O O . PRO A 1 239 ? 1.487 -15.108 -3.866 1.00 45.06 239 PRO A O 1
ATOM 1929 N N . SER A 1 240 ? -0.531 -16.106 -3.818 1.00 41.34 240 SER A N 1
ATOM 1930 C CA . SER A 1 240 ? -0.035 -17.422 -3.445 1.00 41.34 240 SER A CA 1
ATOM 1931 C C . SER A 1 240 ? 0.856 -17.960 -4.566 1.00 41.34 240 SER A C 1
ATOM 1933 O O . SER A 1 240 ? 0.391 -18.120 -5.689 1.00 41.34 240 SER A O 1
ATOM 1935 N N . ARG A 1 241 ? 2.113 -18.275 -4.226 1.00 46.47 241 ARG A N 1
ATOM 1936 C CA . ARG A 1 241 ? 3.062 -19.111 -4.985 1.00 46.47 241 ARG A CA 1
ATOM 1937 C C . ARG A 1 241 ? 3.340 -18.689 -6.439 1.00 46.47 241 ARG A C 1
ATOM 1939 O O . ARG A 1 241 ? 2.575 -18.952 -7.360 1.00 46.47 241 ARG A O 1
ATOM 1946 N N . GLY A 1 242 ? 4.565 -18.220 -6.688 1.00 35.97 242 GLY A N 1
ATOM 1947 C CA . GLY A 1 242 ? 5.198 -18.497 -7.980 1.00 35.97 242 GLY A CA 1
ATOM 1948 C C . GLY A 1 242 ? 5.306 -20.021 -8.198 1.00 35.97 242 GLY A C 1
ATOM 1949 O O . GLY A 1 242 ? 5.423 -20.767 -7.220 1.00 35.97 242 GLY A O 1
ATOM 1950 N N . PRO A 1 243 ? 5.259 -20.519 -9.446 1.00 27.30 243 PRO A N 1
ATOM 1951 C CA . PRO A 1 243 ? 5.338 -21.951 -9.720 1.00 27.30 243 PRO A CA 1
ATOM 1952 C C . PRO A 1 243 ? 6.726 -22.476 -9.315 1.00 27.30 243 PRO A C 1
ATOM 1954 O O . PRO A 1 243 ? 7.713 -22.163 -9.976 1.00 27.30 243 PRO A O 1
ATOM 1957 N N . GLY A 1 244 ? 6.813 -23.233 -8.210 1.00 36.22 244 GLY A N 1
ATOM 1958 C CA . GLY A 1 244 ? 8.057 -23.892 -7.776 1.00 36.22 244 GLY A CA 1
ATOM 1959 C C . GLY A 1 244 ? 8.343 -24.007 -6.268 1.00 36.22 244 GLY A C 1
ATOM 1960 O O . GLY A 1 244 ? 9.399 -24.525 -5.922 1.00 36.22 244 GLY A O 1
ATOM 1961 N N . ALA A 1 245 ? 7.470 -23.554 -5.361 1.00 34.50 245 ALA A N 1
ATOM 1962 C CA . ALA A 1 245 ? 7.718 -23.660 -3.913 1.00 34.50 245 ALA A CA 1
ATOM 1963 C C . ALA A 1 245 ? 7.196 -24.985 -3.316 1.00 34.50 245 ALA A C 1
ATOM 1965 O O . ALA A 1 245 ? 6.029 -25.339 -3.506 1.00 34.50 245 ALA A O 1
ATOM 1966 N N . GLY A 1 246 ? 8.063 -25.701 -2.589 1.00 28.67 246 GLY A N 1
ATOM 1967 C CA . GLY A 1 246 ? 7.750 -26.955 -1.895 1.00 28.67 246 GLY A CA 1
ATOM 1968 C C . GLY A 1 246 ? 6.770 -26.794 -0.718 1.00 28.67 246 GLY A C 1
ATOM 1969 O O . GLY A 1 246 ? 6.432 -25.677 -0.323 1.00 28.67 246 GLY A O 1
ATOM 1970 N N . PRO A 1 247 ? 6.279 -27.907 -0.147 1.00 25.73 247 PRO A N 1
ATOM 1971 C CA . PRO A 1 247 ? 5.176 -27.924 0.822 1.00 25.73 247 PRO A CA 1
ATOM 1972 C C . PRO A 1 247 ? 5.506 -27.413 2.243 1.00 25.73 247 PRO A C 1
ATOM 1974 O O . PRO A 1 247 ? 4.648 -27.525 3.108 1.00 25.73 247 PRO A O 1
ATOM 1977 N N . GLY A 1 248 ? 6.695 -26.848 2.495 1.00 34.56 248 GLY A N 1
ATOM 1978 C CA . GLY A 1 248 ? 7.152 -26.453 3.841 1.00 34.56 248 GLY A CA 1
ATOM 1979 C C . GLY A 1 248 ? 7.305 -24.950 4.113 1.00 34.56 248 GLY A C 1
ATOM 1980 O O . GLY A 1 248 ? 7.511 -24.583 5.261 1.00 34.56 248 GLY A O 1
ATOM 1981 N N . ASP A 1 249 ? 7.185 -24.082 3.105 1.00 36.16 249 ASP A N 1
ATOM 1982 C CA . ASP A 1 249 ? 7.342 -22.632 3.285 1.00 36.16 249 ASP A CA 1
ATOM 1983 C C . ASP A 1 249 ? 5.967 -21.960 3.381 1.00 36.16 249 ASP A C 1
ATOM 1985 O O . ASP A 1 249 ? 5.432 -21.434 2.396 1.00 36.16 249 ASP A O 1
ATOM 1989 N N . SER A 1 250 ? 5.357 -22.003 4.566 1.00 33.22 250 SER A N 1
ATOM 1990 C CA . SER A 1 250 ? 4.280 -21.074 4.893 1.00 33.22 250 SER A CA 1
ATOM 1991 C C . SER A 1 250 ? 4.894 -19.688 5.123 1.00 33.22 250 SER A C 1
ATOM 1993 O O . SER A 1 250 ? 5.857 -19.519 5.861 1.00 33.22 250 SER A O 1
ATOM 1995 N N . LEU A 1 251 ? 4.357 -18.671 4.439 1.00 47.94 251 LEU A N 1
ATOM 1996 C CA . LEU A 1 251 ? 4.756 -17.260 4.597 1.00 47.94 251 LEU A CA 1
ATOM 1997 C C . LEU A 1 251 ? 4.238 -16.634 5.908 1.00 47.94 251 LEU A C 1
ATOM 1999 O O . LEU A 1 251 ? 4.290 -15.414 6.073 1.00 47.94 251 LEU A O 1
ATOM 2003 N N . VAL A 1 252 ? 3.719 -17.482 6.798 1.00 37.03 252 VAL A N 1
ATOM 2004 C CA . VAL A 1 252 ? 3.229 -17.223 8.152 1.00 37.03 252 VAL A CA 1
ATOM 2005 C C . VAL A 1 252 ? 3.528 -18.459 8.989 1.00 37.03 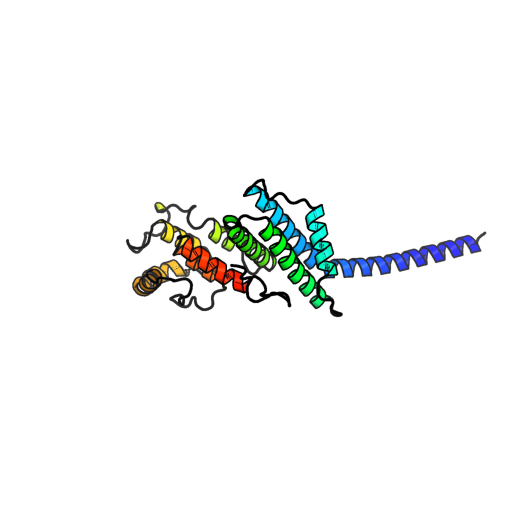252 VAL A C 1
ATOM 2007 O O . VAL A 1 252 ? 3.322 -19.574 8.447 1.00 37.03 252 VAL A O 1
#

Radius of gyration: 25.76 Å; chains: 1; bounding box: 59×51×86 Å

Foldseek 3Di:
DVVVVVVVVVVVVVVVVVVVVVVVVVVVVCVLLVVVVVLLVLLVVLLVVCCVVPVQSDDDPVVSVVLLVVLLVPFDDDPDSNVSSVRSSLSSLVSSLVVSLVSDDPVCNLVSLLSSLVSVCVVVVVDDPLLVCLLVCALVVPDQVVDDDDLDDVQDPQLVSRLRSVCVDPVSVCVSVCCNVVVVVVVVLLPDPASLPDQDPDPCNPDDLSNSLSNQCSRDVDDVNNSVSSLVSSVVRRDPDDPDDDPPDDSD

pLDDT: mean 79.71, std 15.04, range [25.73, 94.88]

Secondary structure (DSSP, 8-state):
-HHHHHHHHHHHHHHHHHHHHHHHHHHHHHHHHHHHHHHHHHHHHHHHHHHHH-GGG---HHHHHHHHHHHHHHSPP-SSHHHHHHHHHHHHHHHHHHHHHHHS-HHHHHHHHHHHHHHHHHHTTSS-HHHHHHHHHTTTTS-TTSSPPPS-TTS-HHHHHHHHHHHTSGGGTTHHHHHHHSHHHHHHHHTSS-TTTSPPGGGGGG--HHHHHHHHHHH---HHHHHHHHHHHHHHHSPP--TT--TT----

InterPro domains:
  IPR026983 Dynein heavy chain [PTHR46961] (11-222)

Organism: NCBI:txid88201